Protein AF-A0A828T3B2-F1 (afdb_monomer_lite)

Secondary structure (DSSP, 8-state):
--TTTTS-PPP-----TTSSHHHHHHHSPPTTS----HHHHHHSHHHHHHHHHHHHHHHTS-----EEPTTS-EE------PPPGGGEEEEE-TT--EEEEEE--TTT-TTPPP-EEEE-GGG------S-SSSSS---HHHHTHHHHHHHHHHHHHHHHHHHTTTPPPEEEE-SS--S-HHHHHHHHHHHH-SGGGTTPPP-PPTT-EEEE-PPPHHHHHHHHHHHHHHHHHHHTT-S-GGGS---

Foldseek 3Di:
DDPPPPPDDPDPDPDPPPVPDVVCLLCDAAPVRDRFDPVLQCVDPLSVVLVVVVVVVVVPDDDDDFQADPVRDTDDDPDDQDADPVQWDWDADPVRAIKIWGFDDCVSPVPDDTDIDIDHPSNDDDDAAPDDPVTHHDDLRSVCNNLSRLLVVLVVVVCLCVQQVVFADWDKDDPDDPPDPPVVVVVCCVCRGGNVNHPPDDDDDPRIDIGGPPQPPVNVVSNVCNVVSSVVSCVSSDPPPPPDDDD

Radius of gyration: 29.13 Å; chains: 1; bounding box: 58×56×100 Å

pLDDT: mean 71.36, std 15.02, range [30.23, 91.0]

Sequence (247 aa):
MGILKGIFKSRDKPKNATSGSAYRFFIGGSSIGKNVNERSAMQMTAVYSCVRILSEAVASLPLHVYKYNSEGGKGEIIALYPLMPNRMTVDRDDKGQLYYQYNTSKDDAPTMKGSMVNLKPSDVLHIPGLGFDGLVGYSPIAMAKNAIGMAIACEEYGAKFFANGATPGGILEDPGTVKDPQRGRDSWTSAFGGSSNFNKVAVLEEGMKYTPISISPEQAQFLETRKFQINEIARSKQKSGWLHGRS

Structure (mmCIF, N/CA/C/O backbone):
data_AF-A0A828T3B2-F1
#
_entry.id   AF-A0A828T3B2-F1
#
loop_
_atom_site.group_PDB
_atom_site.id
_atom_site.type_symbol
_atom_site.label_atom_id
_atom_site.label_alt_id
_atom_site.label_comp_id
_atom_site.label_asym_id
_atom_site.label_entity_id
_atom_site.label_seq_id
_atom_site.pdbx_PDB_ins_code
_atom_site.Cartn_x
_atom_site.Cartn_y
_atom_site.Cartn_z
_atom_site.occupancy
_atom_site.B_iso_or_equiv
_atom_site.auth_seq_id
_atom_site.auth_comp_id
_atom_site.auth_asym_id
_atom_site.auth_atom_id
_atom_site.pdbx_PDB_model_num
ATOM 1 N N . MET A 1 1 ? -3.464 29.815 -56.345 1.00 41.09 1 MET A N 1
ATOM 2 C CA . MET A 1 1 ? -3.159 30.307 -54.982 1.00 41.09 1 MET A CA 1
ATOM 3 C C . MET A 1 1 ? -4.289 29.844 -54.062 1.00 41.09 1 MET A C 1
ATOM 5 O O . MET A 1 1 ? -5.396 30.344 -54.180 1.00 41.09 1 MET A O 1
ATOM 9 N N . GLY A 1 2 ? -4.078 28.751 -53.320 1.00 41.88 2 GLY A N 1
ATOM 10 C CA . GLY A 1 2 ? -5.150 27.868 -52.828 1.00 41.88 2 GLY A CA 1
ATOM 11 C C . GLY A 1 2 ? -5.830 28.288 -51.518 1.00 41.88 2 GLY A C 1
ATOM 12 O O . GLY A 1 2 ? -5.168 28.478 -50.502 1.00 41.88 2 GLY A O 1
ATOM 13 N N . ILE A 1 3 ? -7.165 28.315 -51.553 1.00 50.78 3 ILE A N 1
ATOM 14 C CA . ILE A 1 3 ? -8.116 28.654 -50.473 1.00 50.78 3 ILE A CA 1
ATOM 15 C C . ILE A 1 3 ? -8.288 27.507 -49.439 1.00 50.78 3 ILE A C 1
ATOM 17 O O . ILE A 1 3 ? -8.975 27.651 -48.435 1.00 50.78 3 ILE A O 1
ATOM 21 N N . LEU A 1 4 ? -7.601 26.371 -49.611 1.00 48.69 4 LEU A N 1
ATOM 22 C CA . LEU A 1 4 ? -7.780 25.161 -48.786 1.00 48.69 4 LEU A CA 1
ATOM 23 C C . LEU A 1 4 ? -6.736 24.963 -47.664 1.00 48.69 4 LEU A C 1
ATOM 25 O O . LEU A 1 4 ? -6.767 23.950 -46.970 1.00 48.69 4 LEU A O 1
ATOM 29 N N . LYS A 1 5 ? -5.826 25.919 -47.423 1.00 46.59 5 LYS A N 1
ATOM 30 C CA . LYS A 1 5 ? -4.790 25.793 -46.369 1.00 46.59 5 LYS A CA 1
ATOM 31 C C . LYS A 1 5 ? -5.299 25.978 -44.925 1.00 46.59 5 LYS A C 1
ATOM 33 O O . LYS A 1 5 ? -4.534 25.744 -43.996 1.00 46.59 5 LYS A O 1
ATOM 38 N N . GLY A 1 6 ? -6.559 26.375 -44.720 1.00 44.47 6 GLY A N 1
ATOM 39 C CA . GLY A 1 6 ? -7.129 26.640 -43.387 1.00 44.47 6 GLY A CA 1
ATOM 40 C C . GLY A 1 6 ? -7.759 25.435 -42.673 1.00 44.47 6 GLY A C 1
ATOM 41 O O . GLY A 1 6 ? -7.947 25.491 -41.462 1.00 44.47 6 GLY A O 1
ATOM 42 N N . ILE A 1 7 ? -8.070 24.349 -43.392 1.00 50.03 7 ILE A N 1
ATOM 43 C CA . ILE A 1 7 ? -8.789 23.182 -42.836 1.00 50.03 7 ILE A CA 1
ATOM 44 C C . ILE A 1 7 ? -7.829 22.117 -42.275 1.00 50.03 7 ILE A C 1
ATOM 46 O O . ILE A 1 7 ? -8.212 21.307 -41.437 1.00 50.03 7 ILE A O 1
ATOM 50 N N . PHE A 1 8 ? -6.547 22.170 -42.644 1.00 48.97 8 PHE A N 1
ATOM 51 C CA . PHE A 1 8 ? -5.512 21.277 -42.124 1.00 48.97 8 PHE A CA 1
ATOM 52 C C . PHE A 1 8 ? -4.463 22.066 -41.340 1.00 48.97 8 PHE A C 1
ATOM 54 O O . PHE A 1 8 ? -3.310 22.194 -41.748 1.00 48.97 8 PHE A O 1
ATOM 61 N N . LYS A 1 9 ? -4.854 22.589 -40.174 1.00 48.56 9 LYS A N 1
ATOM 62 C CA . LYS A 1 9 ? -3.866 22.868 -39.130 1.00 48.56 9 LYS A CA 1
ATOM 63 C C . LYS A 1 9 ? -3.359 21.512 -38.646 1.00 48.56 9 LYS A C 1
ATOM 65 O O . LYS A 1 9 ? -4.144 20.712 -38.138 1.00 48.56 9 LYS A O 1
ATOM 70 N N . SER A 1 10 ? -2.062 21.244 -38.813 1.00 46.72 10 SER A N 1
ATOM 71 C CA . SER A 1 10 ? -1.405 20.169 -38.068 1.00 46.72 10 SER A CA 1
ATOM 72 C C . SER A 1 10 ? -1.792 20.360 -36.608 1.00 46.72 10 SER A C 1
ATOM 74 O O . SER A 1 10 ? -1.545 21.434 -36.058 1.00 46.72 10 SER A O 1
ATOM 76 N N . ARG A 1 11 ? -2.452 19.360 -36.009 1.00 43.09 11 ARG A N 1
ATOM 77 C CA . ARG A 1 11 ? -2.671 19.327 -34.560 1.00 43.09 11 ARG A CA 1
ATOM 78 C C . ARG A 1 11 ? -1.333 19.673 -33.916 1.00 43.09 11 ARG A C 1
ATOM 80 O O . ARG A 1 11 ? -0.316 19.089 -34.304 1.00 43.09 11 ARG A O 1
ATOM 87 N N . ASP A 1 12 ? -1.336 20.657 -33.019 1.00 48.09 12 ASP A N 1
ATOM 88 C CA . ASP A 1 12 ? -0.162 20.980 -32.215 1.00 48.09 12 ASP A CA 1
ATOM 89 C C . ASP A 1 12 ? 0.441 19.668 -31.710 1.00 48.09 12 ASP A C 1
ATOM 91 O O . ASP A 1 12 ? -0.299 18.774 -31.276 1.00 48.09 12 ASP A O 1
ATOM 95 N N . LYS A 1 13 ? 1.772 19.532 -31.827 1.00 38.81 13 LYS A N 1
ATOM 96 C CA . LYS A 1 13 ? 2.503 18.389 -31.261 1.00 38.81 13 LYS A CA 1
ATOM 97 C C . LYS A 1 13 ? 1.948 18.167 -29.855 1.00 38.81 13 LYS A C 1
ATOM 99 O O . LYS A 1 13 ? 1.819 19.171 -29.149 1.00 38.81 13 LYS A O 1
ATOM 104 N N . PRO A 1 14 ? 1.576 16.933 -29.464 1.00 39.75 14 PRO A N 1
ATOM 105 C CA . PRO A 1 14 ? 0.996 16.695 -28.152 1.00 39.75 14 PRO A CA 1
ATOM 106 C C . PRO A 1 14 ? 1.946 17.289 -27.117 1.00 39.75 14 PRO A C 1
ATOM 108 O O . PRO A 1 14 ? 3.049 16.793 -26.903 1.00 39.75 14 PRO A O 1
ATOM 111 N N . LYS A 1 15 ? 1.554 18.429 -26.545 1.00 39.25 15 LYS A N 1
ATOM 112 C CA . LYS A 1 15 ? 2.247 18.979 -25.395 1.00 39.25 15 LYS A CA 1
ATOM 113 C C . LYS A 1 15 ? 1.895 18.016 -24.279 1.00 39.25 15 LYS A C 1
ATOM 115 O O . LYS A 1 15 ? 0.710 17.829 -24.006 1.00 39.25 15 LYS A O 1
ATOM 120 N N . ASN A 1 16 ? 2.905 17.389 -23.684 1.00 42.66 16 ASN A N 1
ATOM 121 C CA . ASN A 1 16 ? 2.758 16.600 -22.469 1.00 42.66 16 ASN A CA 1
ATOM 122 C C . ASN A 1 16 ? 2.257 17.529 -21.355 1.00 42.66 16 ASN A C 1
ATOM 124 O O . ASN A 1 16 ? 3.022 18.051 -20.546 1.00 42.66 16 ASN A O 1
ATOM 128 N N . ALA A 1 17 ? 0.948 17.772 -21.328 1.00 40.69 17 ALA A N 1
ATOM 129 C CA . ALA A 1 17 ? 0.246 18.466 -20.262 1.00 40.69 17 ALA A CA 1
ATOM 130 C C . ALA A 1 17 ? 0.084 17.516 -19.064 1.00 40.69 17 ALA A C 1
ATOM 132 O O . ALA A 1 17 ? -1.010 17.269 -18.572 1.00 40.69 17 ALA A O 1
ATOM 133 N N . THR A 1 18 ? 1.200 16.950 -18.617 1.00 44.94 18 THR A N 1
ATOM 134 C CA . THR A 1 18 ? 1.327 16.132 -17.407 1.00 44.94 18 THR A CA 1
ATOM 135 C C . THR A 1 18 ? 2.631 16.424 -16.667 1.00 44.94 18 THR A C 1
ATOM 137 O O . THR A 1 18 ? 2.942 15.735 -15.700 1.00 44.94 18 THR A O 1
ATOM 140 N N . SER A 1 19 ? 3.346 17.500 -17.018 1.00 37.19 19 SER A N 1
ATOM 141 C CA . SER A 1 19 ? 4.362 18.069 -16.129 1.00 37.19 19 SER A CA 1
ATOM 142 C C . SER A 1 19 ? 3.661 18.686 -14.909 1.00 37.19 19 SER A C 1
ATOM 144 O O . SER A 1 19 ? 3.108 19.782 -14.960 1.00 37.19 19 SER A O 1
ATOM 146 N N . GLY A 1 20 ? 3.567 17.906 -13.829 1.00 41.22 20 GLY A N 1
ATOM 147 C CA . GLY A 1 20 ? 3.191 18.367 -12.487 1.00 41.22 20 GLY A CA 1
ATOM 148 C C . GLY A 1 20 ? 1.796 17.989 -11.966 1.00 41.22 20 GLY A C 1
ATOM 149 O O . GLY A 1 20 ? 1.629 17.880 -10.752 1.00 41.22 20 GLY A O 1
ATOM 150 N N . SER A 1 21 ? 0.792 17.743 -12.819 1.00 41.69 21 SER A N 1
ATOM 151 C CA . SER A 1 21 ? -0.590 17.500 -12.341 1.00 41.69 21 SER A CA 1
ATOM 152 C C . SER A 1 21 ? -0.874 16.030 -11.991 1.00 41.69 21 SER A C 1
ATOM 154 O O . SER A 1 21 ? -1.442 15.735 -10.938 1.00 41.69 21 SER A O 1
ATOM 156 N N . ALA A 1 22 ? -0.406 15.085 -12.816 1.00 42.75 22 ALA A N 1
ATOM 157 C CA . ALA A 1 22 ? -0.664 13.657 -12.609 1.00 42.75 22 ALA A CA 1
ATOM 158 C C . ALA A 1 22 ? 0.031 13.122 -11.342 1.00 42.75 22 ALA A C 1
ATOM 160 O O . ALA A 1 22 ? -0.596 12.448 -10.529 1.00 42.75 22 ALA A O 1
ATOM 161 N N . TYR A 1 23 ? 1.287 13.509 -11.095 1.00 43.06 23 TYR A N 1
ATOM 162 C CA . TYR A 1 23 ? 2.021 13.089 -9.895 1.00 43.06 23 TYR A CA 1
ATOM 163 C C . TYR A 1 23 ? 1.436 13.646 -8.593 1.00 43.06 23 TY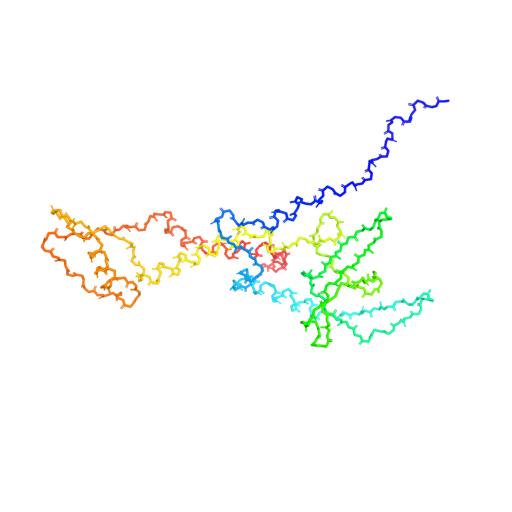R A C 1
ATOM 165 O O . TYR A 1 23 ? 1.485 12.967 -7.570 1.00 43.06 23 TYR A O 1
ATOM 173 N N . ARG A 1 24 ? 0.799 14.826 -8.611 1.00 38.34 24 ARG A N 1
ATOM 174 C CA . ARG A 1 24 ? 0.145 15.369 -7.411 1.00 38.34 24 ARG A CA 1
ATOM 175 C C . ARG A 1 24 ? -1.133 14.605 -7.045 1.00 38.34 24 ARG A C 1
ATOM 177 O O . ARG A 1 24 ? -1.440 14.476 -5.863 1.00 38.34 24 ARG A O 1
ATOM 184 N N . PHE A 1 25 ? -1.828 14.021 -8.027 1.00 46.38 25 PHE A N 1
ATOM 185 C CA . PHE A 1 25 ? -2.923 13.076 -7.774 1.00 46.38 25 PHE A CA 1
ATOM 186 C C . PHE A 1 25 ? -2.413 11.770 -7.138 1.00 46.38 25 PHE A C 1
ATOM 188 O O . PHE A 1 25 ? -3.051 11.250 -6.217 1.00 46.38 25 PHE A O 1
ATOM 195 N N . PHE A 1 26 ? -1.241 11.284 -7.562 1.00 50.38 26 PHE A N 1
ATOM 196 C CA . PHE A 1 26 ? -0.626 10.059 -7.036 1.00 50.38 26 PHE A CA 1
ATOM 197 C C . PHE A 1 26 ? 0.033 10.217 -5.656 1.00 50.38 26 PHE A C 1
ATOM 199 O O . PHE A 1 26 ? 0.078 9.244 -4.913 1.00 50.38 26 PHE A O 1
ATOM 206 N N . ILE A 1 27 ? 0.474 11.425 -5.287 1.00 47.47 27 ILE A N 1
ATOM 207 C CA . ILE A 1 27 ? 1.187 11.718 -4.023 1.00 47.47 27 ILE A CA 1
ATOM 208 C C . ILE A 1 27 ? 0.264 12.352 -2.949 1.00 47.47 27 ILE A C 1
ATOM 210 O O . ILE A 1 27 ? 0.679 12.621 -1.826 1.00 47.47 27 ILE A O 1
ATOM 214 N N . GLY A 1 28 ? -1.019 12.585 -3.247 1.00 54.16 28 GLY A N 1
ATOM 215 C CA . GLY A 1 28 ? -1.982 13.104 -2.264 1.00 54.16 28 GLY A CA 1
ATOM 216 C C . GLY A 1 28 ? -2.538 12.025 -1.324 1.00 54.16 28 GLY A C 1
ATOM 217 O O . GLY A 1 28 ? -2.806 10.908 -1.772 1.00 54.16 28 GLY A O 1
ATOM 218 N N . GLY A 1 29 ? -2.802 12.380 -0.059 1.00 62.19 29 GLY A N 1
ATOM 219 C CA . GLY A 1 29 ? -3.445 11.501 0.928 1.00 62.19 29 GLY A CA 1
ATOM 220 C C . GLY A 1 29 ? -4.800 10.941 0.470 1.00 62.19 29 GLY A C 1
ATOM 221 O O . GLY A 1 29 ? -5.424 11.451 -0.467 1.00 62.19 29 GLY A O 1
ATOM 222 N N . SER A 1 30 ? -5.252 9.856 1.105 1.00 74.88 30 SER A N 1
ATOM 223 C CA . SER A 1 30 ? -6.602 9.334 0.859 1.00 74.88 30 SER A CA 1
ATOM 224 C C . SER A 1 30 ? -7.662 10.306 1.393 1.00 74.88 30 SER A C 1
ATOM 226 O O . SER A 1 30 ? -7.413 11.053 2.339 1.00 74.88 30 SER A O 1
ATOM 228 N N . SER A 1 31 ? -8.859 10.279 0.804 1.00 72.06 31 SER A N 1
ATOM 229 C CA . SER A 1 31 ? -10.005 11.113 1.224 1.00 72.06 31 SER A CA 1
ATOM 230 C C . SER A 1 31 ? -10.387 10.956 2.702 1.00 72.06 31 SER A C 1
ATOM 232 O O . SER A 1 31 ? -10.943 11.877 3.287 1.00 72.06 31 SER A O 1
ATOM 234 N N . ILE A 1 32 ? -10.034 9.826 3.322 1.00 72.94 32 ILE A N 1
ATOM 235 C CA . ILE A 1 32 ? -10.289 9.535 4.738 1.00 72.94 32 ILE A CA 1
ATOM 236 C C . ILE A 1 32 ? -9.148 9.993 5.672 1.00 72.94 32 ILE A C 1
ATOM 238 O O . ILE A 1 32 ? -9.118 9.650 6.850 1.00 72.94 32 ILE A O 1
ATOM 242 N N . GLY A 1 33 ? -8.169 10.742 5.150 1.00 77.12 33 GLY A N 1
ATOM 243 C CA . GLY A 1 33 ? -7.044 11.280 5.923 1.00 77.12 33 GLY A CA 1
ATOM 244 C C . GLY A 1 33 ? -5.952 10.259 6.256 1.00 77.12 33 GLY A C 1
ATOM 245 O O . GLY A 1 33 ? -4.983 10.595 6.935 1.00 77.12 33 GLY A O 1
ATOM 246 N N . LYS A 1 34 ? -6.061 9.014 5.770 1.00 80.56 34 LYS A N 1
ATOM 247 C CA . LYS A 1 34 ? -5.010 7.998 5.913 1.00 80.56 34 LYS A CA 1
ATOM 248 C C . LYS A 1 34 ? -3.909 8.204 4.878 1.00 80.56 34 LYS A C 1
ATOM 250 O O . LYS A 1 34 ? -4.193 8.395 3.690 1.00 80.56 34 LYS A O 1
ATOM 255 N N . ASN A 1 35 ? -2.656 8.138 5.328 1.00 79.81 35 ASN A N 1
ATOM 256 C CA . ASN A 1 35 ? -1.498 8.183 4.445 1.00 79.81 35 ASN A CA 1
ATOM 257 C C . ASN A 1 35 ? -1.272 6.799 3.817 1.00 79.81 35 ASN A C 1
ATOM 259 O O . ASN A 1 35 ? -0.958 5.831 4.513 1.00 79.81 35 ASN A O 1
ATOM 263 N N . VAL A 1 36 ? -1.459 6.705 2.502 1.00 80.75 36 VAL A N 1
ATOM 264 C CA . VAL A 1 36 ? -1.327 5.455 1.749 1.00 80.75 36 VAL A CA 1
ATOM 265 C C . VAL A 1 36 ? -0.081 5.542 0.883 1.00 80.75 36 VAL A C 1
ATOM 267 O O . VAL A 1 36 ? -0.017 6.358 -0.031 1.00 80.75 36 VAL A O 1
ATOM 270 N N . ASN A 1 37 ? 0.895 4.690 1.178 1.00 82.06 37 ASN A N 1
ATOM 271 C CA . ASN A 1 37 ? 2.118 4.514 0.403 1.00 82.06 37 ASN A CA 1
ATOM 272 C C . ASN A 1 37 ? 2.335 3.021 0.129 1.00 82.06 37 ASN A C 1
ATOM 274 O O . ASN A 1 37 ? 1.584 2.173 0.611 1.00 82.06 37 ASN A O 1
ATOM 278 N N . GLU A 1 38 ? 3.358 2.679 -0.648 1.00 80.50 38 GLU A N 1
ATOM 279 C CA . GLU A 1 38 ? 3.661 1.294 -1.012 1.00 80.50 38 GLU A CA 1
ATOM 280 C C . GLU A 1 38 ? 3.874 0.421 0.227 1.00 80.50 38 GLU A C 1
ATOM 282 O O . GLU A 1 38 ? 3.430 -0.722 0.262 1.00 80.50 38 GLU A O 1
ATOM 287 N N . ARG A 1 39 ? 4.493 0.967 1.279 1.00 80.69 39 ARG A N 1
ATOM 288 C CA . ARG A 1 39 ? 4.761 0.234 2.519 1.00 80.69 39 ARG A CA 1
ATOM 289 C C . ARG A 1 39 ? 3.480 -0.057 3.300 1.00 80.69 39 ARG A C 1
ATOM 291 O O . ARG A 1 39 ? 3.293 -1.198 3.708 1.00 80.69 39 ARG A O 1
ATOM 298 N N . SER A 1 40 ? 2.605 0.931 3.496 1.00 83.19 40 SER A N 1
ATOM 299 C CA . SER A 1 40 ? 1.338 0.732 4.212 1.00 83.19 40 SER A CA 1
ATOM 300 C C . SER A 1 40 ? 0.358 -0.121 3.410 1.00 83.19 40 SER A C 1
ATOM 302 O O . SER A 1 40 ? -0.323 -0.969 3.976 1.00 83.19 40 SER A O 1
ATOM 304 N N . ALA A 1 41 ? 0.347 0.011 2.082 1.00 84.19 41 ALA A N 1
ATOM 305 C CA . ALA A 1 41 ? -0.441 -0.855 1.216 1.00 84.19 41 ALA A CA 1
ATOM 306 C C . ALA A 1 41 ? 0.039 -2.316 1.270 1.00 84.19 41 ALA A C 1
ATOM 308 O O . ALA A 1 41 ? -0.784 -3.216 1.378 1.00 84.19 41 ALA A O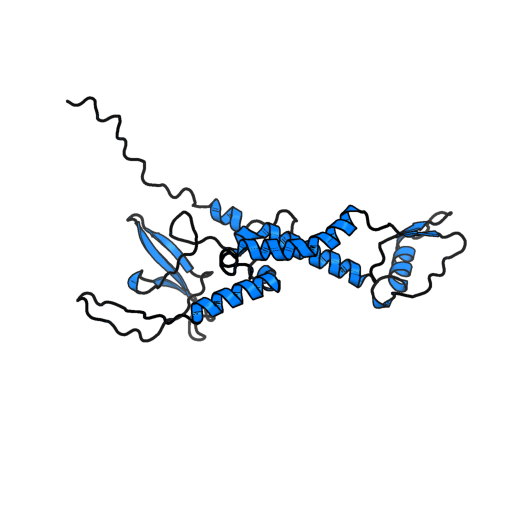 1
ATOM 309 N N . MET A 1 42 ? 1.353 -2.569 1.243 1.00 84.44 42 MET A N 1
ATOM 310 C CA . MET A 1 42 ? 1.911 -3.930 1.295 1.00 84.44 42 MET A CA 1
ATOM 311 C C . MET A 1 42 ? 1.750 -4.619 2.658 1.00 84.44 42 MET A C 1
ATOM 313 O O . MET A 1 42 ? 1.857 -5.840 2.726 1.00 84.44 42 MET A O 1
ATOM 317 N N . GLN A 1 43 ? 1.470 -3.872 3.731 1.00 85.50 43 GLN A N 1
ATOM 318 C CA . GLN A 1 43 ? 1.099 -4.451 5.028 1.00 85.50 43 GLN A CA 1
ATOM 319 C C . GLN A 1 43 ? -0.293 -5.096 5.004 1.00 85.50 43 GLN A C 1
ATOM 321 O O . GLN A 1 43 ? -0.570 -5.980 5.813 1.00 85.50 43 GLN A O 1
ATOM 326 N N . MET A 1 44 ? -1.159 -4.707 4.063 1.00 83.88 44 MET A N 1
ATOM 327 C CA . MET A 1 44 ? -2.445 -5.367 3.876 1.00 83.88 44 MET A CA 1
ATOM 328 C C . MET A 1 44 ? -2.262 -6.721 3.190 1.00 83.88 44 MET A C 1
ATOM 330 O O . MET A 1 44 ? -1.779 -6.810 2.057 1.00 83.88 44 MET A O 1
ATOM 334 N N . THR A 1 45 ? -2.744 -7.785 3.829 1.00 84.38 45 THR A N 1
ATOM 335 C CA . THR A 1 45 ? -2.627 -9.165 3.328 1.00 84.38 45 THR A CA 1
ATOM 336 C C . THR A 1 45 ? -3.266 -9.355 1.952 1.00 84.38 45 THR A C 1
ATOM 338 O O . THR A 1 45 ? -2.720 -10.075 1.114 1.00 84.38 45 THR A O 1
ATOM 341 N N . ALA A 1 46 ? -4.384 -8.674 1.680 1.00 82.50 46 ALA A N 1
ATOM 342 C CA . ALA A 1 46 ? -5.058 -8.706 0.383 1.00 82.50 46 ALA A CA 1
ATOM 343 C C . ALA A 1 46 ? -4.184 -8.121 -0.741 1.00 82.50 46 ALA A C 1
ATOM 345 O O . ALA A 1 46 ? -4.061 -8.724 -1.809 1.00 82.50 46 ALA A O 1
ATOM 346 N N . VAL A 1 47 ? -3.533 -6.977 -0.493 1.00 84.44 47 VAL A N 1
ATOM 347 C CA . VAL A 1 47 ? -2.641 -6.323 -1.465 1.00 84.44 47 VAL A CA 1
ATOM 348 C C . VAL A 1 47 ? -1.392 -7.172 -1.685 1.00 84.44 47 VAL A C 1
ATOM 350 O O . VAL A 1 47 ? -1.054 -7.461 -2.833 1.00 84.44 47 VAL A O 1
ATOM 353 N N . TYR A 1 48 ? -0.760 -7.632 -0.601 1.00 86.06 48 TYR A N 1
ATOM 354 C CA . TYR A 1 48 ? 0.404 -8.516 -0.660 1.00 86.06 48 TYR A CA 1
ATOM 355 C C . TYR A 1 48 ? 0.117 -9.782 -1.475 1.00 86.06 48 TYR A C 1
ATOM 357 O O . TYR A 1 48 ? 0.874 -10.123 -2.383 1.00 86.06 48 TYR A O 1
ATOM 365 N N . SER A 1 49 ? -1.014 -10.442 -1.212 1.00 86.44 49 SER A N 1
ATOM 366 C CA . SER A 1 49 ? -1.405 -11.669 -1.914 1.00 86.44 49 SER A CA 1
ATOM 367 C C . SER A 1 49 ? -1.600 -11.439 -3.411 1.00 86.44 49 SER A C 1
ATOM 369 O O . SER A 1 49 ? -1.119 -12.234 -4.214 1.00 86.44 49 SER A O 1
ATOM 371 N N . CYS A 1 50 ? -2.242 -10.334 -3.805 1.00 83.31 50 CYS A N 1
ATOM 372 C CA . CYS A 1 50 ? -2.419 -9.994 -5.218 1.00 83.31 50 CYS A CA 1
ATOM 373 C C . CYS A 1 50 ? -1.077 -9.744 -5.920 1.00 83.31 50 CYS A C 1
ATOM 375 O O . CYS A 1 50 ? -0.847 -10.269 -7.008 1.00 83.31 50 CYS A O 1
ATOM 377 N N . VAL A 1 51 ? -0.186 -8.959 -5.302 1.00 86.50 51 VAL A N 1
ATOM 378 C CA . VAL A 1 51 ? 1.142 -8.665 -5.865 1.00 86.50 51 VAL A CA 1
ATOM 379 C C . VAL A 1 51 ? 1.959 -9.948 -5.995 1.00 86.50 51 VAL A C 1
ATOM 381 O O . VAL A 1 51 ? 2.565 -10.170 -7.042 1.00 86.50 51 VAL A O 1
ATOM 384 N N . ARG A 1 52 ? 1.916 -10.821 -4.984 1.00 89.19 52 ARG A N 1
ATOM 385 C CA . ARG A 1 52 ? 2.609 -12.111 -4.986 1.00 89.19 52 ARG A CA 1
ATOM 386 C C . ARG A 1 52 ? 2.126 -13.009 -6.123 1.00 89.19 52 ARG A C 1
ATOM 388 O O . ARG A 1 52 ? 2.952 -13.451 -6.908 1.00 89.19 52 ARG A O 1
ATOM 395 N N . ILE A 1 53 ? 0.813 -13.209 -6.262 1.00 88.75 53 ILE A N 1
ATOM 396 C CA . ILE A 1 53 ? 0.235 -14.063 -7.317 1.00 88.75 53 ILE A CA 1
ATOM 397 C C . ILE A 1 53 ? 0.623 -13.559 -8.712 1.00 88.75 53 ILE A C 1
ATOM 399 O O . ILE A 1 53 ? 1.033 -14.347 -9.559 1.00 88.75 53 ILE A O 1
ATOM 403 N N . LEU A 1 54 ? 0.524 -12.248 -8.960 1.00 86.69 54 LEU A N 1
ATOM 404 C CA . LEU A 1 54 ? 0.904 -11.675 -10.255 1.00 86.69 54 LEU A CA 1
ATOM 405 C C . LEU A 1 54 ? 2.408 -11.813 -10.520 1.00 86.69 54 LEU A C 1
ATOM 407 O O . LEU A 1 54 ? 2.805 -12.145 -11.633 1.00 86.69 54 LEU A O 1
ATOM 411 N N . SER A 1 55 ? 3.237 -11.587 -9.501 1.00 87.62 55 SER A N 1
ATOM 412 C CA . SER A 1 55 ? 4.695 -11.693 -9.621 1.00 87.62 55 SER A CA 1
ATOM 413 C C . SER A 1 55 ? 5.137 -13.133 -9.873 1.00 87.62 55 SER A C 1
ATOM 415 O O . SER A 1 55 ? 5.954 -13.367 -10.756 1.00 87.62 55 SER A O 1
ATOM 417 N N . GLU A 1 56 ? 4.567 -14.099 -9.149 1.00 88.75 56 GLU A N 1
ATOM 418 C CA . GLU A 1 56 ? 4.827 -15.530 -9.339 1.00 88.75 56 GLU A CA 1
ATOM 419 C C . GLU A 1 56 ? 4.396 -15.992 -10.733 1.00 88.75 56 GLU A C 1
ATOM 421 O O . GLU A 1 56 ? 5.154 -16.681 -11.414 1.00 88.75 56 GLU A O 1
ATOM 426 N N . ALA A 1 57 ? 3.218 -15.559 -11.197 1.00 90.06 57 ALA A N 1
ATOM 427 C CA . ALA A 1 57 ? 2.742 -15.885 -12.535 1.00 90.06 57 ALA A CA 1
ATOM 428 C C . ALA A 1 57 ? 3.699 -15.361 -13.616 1.00 90.06 57 ALA A C 1
ATOM 430 O O . ALA A 1 57 ? 4.089 -16.119 -14.500 1.00 90.06 57 ALA A O 1
ATOM 431 N N . VAL A 1 58 ? 4.133 -14.099 -13.524 1.00 87.00 58 VAL A N 1
ATOM 432 C CA . VAL A 1 58 ? 5.083 -13.513 -14.486 1.00 87.00 58 VAL A CA 1
ATOM 433 C C . VAL A 1 58 ? 6.451 -14.193 -14.411 1.00 87.00 58 VAL A C 1
ATOM 435 O O . VAL A 1 58 ? 7.040 -14.472 -15.450 1.00 87.00 58 VAL A O 1
ATOM 438 N N . ALA A 1 59 ? 6.941 -14.503 -13.209 1.00 86.81 59 ALA A N 1
ATOM 439 C CA . ALA A 1 59 ? 8.229 -15.168 -13.016 1.00 86.81 59 ALA A CA 1
ATOM 440 C C . ALA A 1 59 ? 8.245 -16.619 -13.526 1.00 86.81 59 ALA A C 1
ATOM 442 O O . ALA A 1 59 ? 9.300 -17.120 -13.901 1.00 86.81 59 ALA A O 1
ATOM 443 N N . SER A 1 60 ? 7.089 -17.290 -13.553 1.00 91.00 60 SER A N 1
ATOM 444 C CA . SER A 1 60 ? 6.969 -18.661 -14.065 1.00 91.00 60 SER A CA 1
ATOM 445 C C . SER A 1 60 ? 7.019 -18.765 -15.595 1.00 91.00 60 SER A C 1
ATOM 447 O O . SER A 1 60 ? 7.191 -19.862 -16.128 1.00 91.00 60 SER A O 1
ATOM 449 N N . LEU A 1 61 ? 6.865 -17.648 -16.314 1.00 87.88 61 LEU A N 1
ATOM 450 C CA . LEU A 1 61 ? 6.872 -17.644 -17.775 1.00 87.88 61 LEU A CA 1
ATOM 451 C C . LEU A 1 61 ? 8.308 -17.771 -18.313 1.00 87.88 61 LEU A C 1
ATOM 453 O O . LEU A 1 61 ? 9.190 -17.028 -17.876 1.00 87.88 61 LEU A O 1
ATOM 457 N N . PRO A 1 62 ? 8.563 -18.650 -19.302 1.00 85.25 62 PRO A N 1
ATOM 458 C CA . PRO A 1 62 ? 9.869 -18.728 -19.944 1.00 85.25 62 PRO A CA 1
ATOM 459 C C . PRO A 1 62 ? 10.147 -17.429 -20.710 1.00 85.25 62 PRO A C 1
ATOM 461 O O . PRO A 1 62 ? 9.458 -17.101 -21.678 1.00 85.25 62 PRO A O 1
ATOM 464 N N . LEU A 1 63 ? 11.164 -16.681 -20.277 1.00 79.44 63 LEU A N 1
ATOM 465 C CA . LEU A 1 63 ? 11.565 -15.427 -20.908 1.00 79.44 63 LEU A CA 1
ATOM 466 C C . LEU A 1 63 ? 12.822 -15.635 -21.758 1.00 79.44 63 LEU A C 1
ATOM 468 O O . LEU A 1 63 ? 13.930 -15.768 -21.241 1.00 79.44 63 LEU A O 1
ATOM 472 N N . HIS A 1 64 ? 12.654 -15.613 -23.077 1.00 78.88 64 HIS A N 1
ATOM 473 C CA . HIS A 1 64 ? 13.769 -15.606 -24.021 1.00 78.88 64 HIS A CA 1
ATOM 474 C C . HIS A 1 64 ? 14.145 -14.158 -24.355 1.00 78.88 64 HIS A C 1
ATOM 476 O O . HIS A 1 64 ? 13.450 -13.494 -25.125 1.00 78.88 64 HIS A O 1
ATOM 482 N N . VAL A 1 65 ? 15.231 -13.653 -23.765 1.00 76.69 65 VAL A N 1
ATOM 483 C CA . VAL A 1 65 ? 15.731 -12.294 -24.025 1.00 76.69 65 VAL A CA 1
ATOM 484 C C . VAL A 1 65 ? 16.865 -12.358 -25.045 1.00 76.69 65 VAL A C 1
ATOM 486 O O . VAL A 1 65 ? 17.808 -13.128 -24.884 1.00 76.69 65 VAL A O 1
ATOM 489 N N . TYR A 1 66 ? 16.783 -11.535 -26.089 1.00 75.44 66 TYR A N 1
ATOM 490 C CA . TYR A 1 66 ? 17.813 -11.419 -27.120 1.00 75.44 66 TYR A CA 1
ATOM 491 C C . TYR A 1 66 ? 18.299 -9.976 -27.201 1.00 75.44 66 TYR A C 1
ATOM 493 O O . TYR A 1 66 ? 17.490 -9.050 -27.268 1.00 75.44 66 TYR A O 1
ATOM 501 N N . LYS A 1 67 ? 19.619 -9.786 -27.240 1.00 76.31 67 LYS A N 1
ATOM 502 C CA . LYS A 1 67 ? 20.237 -8.520 -27.640 1.00 76.31 67 LYS A CA 1
ATOM 503 C C . LYS A 1 67 ? 20.698 -8.675 -29.083 1.00 76.31 67 LYS A C 1
ATOM 505 O O . LYS A 1 67 ? 21.335 -9.670 -29.406 1.00 76.31 67 LYS A O 1
ATOM 510 N N . TYR A 1 68 ? 20.372 -7.727 -29.952 1.00 70.31 68 TYR A N 1
ATOM 511 C CA . TYR A 1 68 ? 20.885 -7.718 -31.322 1.00 70.31 68 TYR A CA 1
ATOM 512 C C . TYR A 1 68 ? 22.039 -6.729 -31.426 1.00 70.31 68 TYR A C 1
ATOM 514 O O . TYR A 1 68 ? 21.947 -5.605 -30.927 1.00 70.31 68 TYR A O 1
ATOM 522 N N . ASN A 1 69 ? 23.123 -7.152 -32.069 1.00 74.69 69 ASN A N 1
ATOM 523 C CA . ASN A 1 69 ? 24.226 -6.261 -32.414 1.00 74.69 69 ASN A CA 1
ATOM 524 C C . ASN A 1 69 ? 23.854 -5.419 -33.648 1.00 74.69 69 ASN A C 1
ATOM 526 O O . ASN A 1 69 ? 22.907 -5.739 -34.367 1.00 74.69 69 ASN A O 1
ATOM 530 N N . SER A 1 70 ? 24.627 -4.367 -33.932 1.00 69.94 70 SER A N 1
ATOM 531 C CA . SER A 1 70 ? 24.428 -3.480 -35.096 1.00 69.94 70 SER A CA 1
ATOM 532 C C . SER A 1 70 ? 24.457 -4.201 -36.451 1.00 69.94 70 SER A C 1
ATOM 534 O O . SER A 1 70 ? 23.951 -3.672 -37.433 1.00 69.94 70 SER A O 1
ATOM 536 N N . GLU A 1 71 ? 25.012 -5.411 -36.495 1.00 70.69 71 GLU A N 1
ATOM 537 C CA . GLU A 1 71 ? 25.129 -6.264 -37.685 1.00 70.69 71 GLU A CA 1
ATOM 538 C C . GLU A 1 71 ? 24.045 -7.361 -37.754 1.00 70.69 71 GLU A C 1
ATOM 540 O O . GLU A 1 71 ? 24.091 -8.233 -38.615 1.00 70.69 71 GLU A O 1
ATOM 545 N N . GLY A 1 72 ? 23.065 -7.360 -36.840 1.00 65.56 72 GLY A N 1
ATOM 546 C CA . GLY A 1 72 ? 21.961 -8.334 -36.823 1.00 65.56 72 GLY A CA 1
ATOM 547 C C . GLY A 1 72 ? 22.292 -9.693 -36.189 1.00 65.56 72 GLY A C 1
ATOM 548 O O . GLY A 1 72 ? 21.416 -10.551 -36.087 1.00 65.56 72 GLY A O 1
ATOM 549 N N . GLY A 1 73 ? 23.524 -9.893 -35.710 1.00 69.31 73 GLY A N 1
ATOM 550 C CA . GLY A 1 73 ? 23.908 -11.066 -34.919 1.00 69.31 73 GLY A CA 1
ATOM 551 C C . GLY A 1 73 ? 23.273 -11.078 -33.520 1.00 69.31 73 GLY A C 1
ATOM 552 O O . GLY A 1 73 ? 23.041 -10.021 -32.925 1.00 69.31 73 GLY A O 1
ATOM 553 N N . LYS A 1 74 ? 23.012 -12.279 -32.980 1.00 68.81 74 LYS A N 1
ATOM 554 C CA . LYS A 1 74 ? 22.564 -12.468 -31.589 1.00 68.81 74 LYS A CA 1
ATOM 555 C C . LYS A 1 74 ? 23.732 -12.173 -30.641 1.00 68.81 74 LYS A C 1
ATOM 557 O O . LYS A 1 74 ? 24.713 -12.907 -30.634 1.00 68.81 74 LYS A O 1
ATOM 562 N N . GLY A 1 75 ? 23.628 -11.103 -29.863 1.00 68.88 75 GLY A N 1
ATOM 563 C CA . GLY A 1 75 ? 24.515 -10.805 -28.744 1.00 68.88 75 GLY A CA 1
ATOM 564 C C . GLY A 1 75 ? 24.151 -11.637 -27.513 1.00 68.88 75 GLY A C 1
ATOM 565 O O . GLY A 1 75 ? 22.977 -11.925 -27.267 1.00 68.88 75 GLY A O 1
ATOM 566 N N . GLU A 1 76 ? 25.162 -12.023 -26.740 1.00 71.38 76 GLU A N 1
ATOM 567 C CA . GLU A 1 76 ? 24.996 -12.790 -25.505 1.00 71.38 76 GLU A CA 1
ATOM 568 C C . GLU A 1 76 ? 24.638 -11.863 -24.332 1.00 71.38 76 GLU A C 1
ATOM 570 O O . GLU A 1 76 ? 25.255 -10.813 -24.133 1.00 71.38 76 GLU A O 1
ATOM 575 N N . ILE A 1 77 ? 23.614 -12.235 -23.560 1.00 76.25 77 ILE A N 1
ATOM 576 C CA . ILE A 1 77 ? 23.208 -11.517 -22.347 1.00 76.25 77 ILE A CA 1
ATOM 577 C C . ILE A 1 77 ? 23.802 -12.254 -21.153 1.00 76.25 77 ILE A C 1
ATOM 579 O O . ILE A 1 77 ? 23.394 -13.370 -20.851 1.00 76.25 77 ILE A O 1
ATOM 583 N N . ILE A 1 78 ? 24.748 -11.610 -20.471 1.00 79.94 78 ILE A N 1
ATOM 584 C CA . ILE A 1 78 ? 25.458 -12.198 -19.326 1.00 79.94 78 ILE A CA 1
ATOM 585 C C . ILE A 1 78 ? 24.586 -12.156 -18.062 1.00 79.94 78 ILE A C 1
ATOM 587 O O . ILE A 1 78 ? 24.559 -13.109 -17.289 1.00 79.94 78 ILE A O 1
ATOM 591 N N . ALA A 1 79 ? 23.869 -11.049 -17.842 1.00 81.69 79 ALA A N 1
ATOM 592 C CA . ALA A 1 79 ? 23.010 -10.860 -16.677 1.00 81.69 79 ALA A CA 1
ATOM 593 C C . ALA A 1 79 ? 21.965 -9.762 -16.914 1.00 81.69 79 ALA A C 1
ATOM 595 O O . ALA A 1 79 ? 22.166 -8.849 -17.717 1.00 81.69 79 ALA A O 1
ATOM 596 N N . LEU A 1 80 ? 20.870 -9.835 -16.156 1.00 84.69 80 LEU A N 1
ATOM 597 C CA . LEU A 1 80 ? 19.898 -8.757 -15.999 1.00 84.69 80 LEU A CA 1
ATOM 598 C C . LEU A 1 80 ? 19.890 -8.328 -14.535 1.00 84.69 80 LEU A C 1
ATOM 600 O O . LEU A 1 80 ? 19.695 -9.155 -13.645 1.00 84.69 80 LEU A O 1
ATOM 604 N N . TYR A 1 81 ? 20.084 -7.034 -14.297 1.00 85.75 81 TYR A N 1
ATOM 605 C CA . TYR A 1 81 ? 20.062 -6.458 -12.958 1.00 85.75 81 TYR A CA 1
ATOM 606 C C . TYR A 1 81 ? 18.778 -5.645 -12.771 1.00 85.75 81 TYR A C 1
ATOM 608 O O . TYR A 1 81 ? 18.518 -4.739 -13.568 1.00 85.75 81 TYR A O 1
ATOM 616 N N . PRO A 1 82 ? 17.960 -5.945 -11.748 1.00 86.81 82 PRO A N 1
ATOM 617 C CA . PRO A 1 82 ? 16.781 -5.148 -11.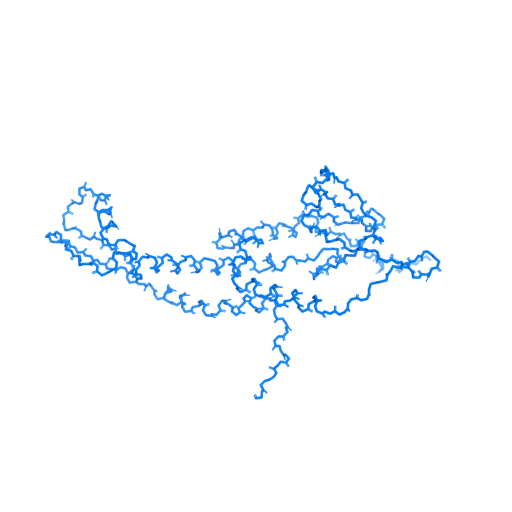458 1.00 86.81 82 PRO A CA 1
ATOM 618 C C . PRO A 1 82 ? 17.207 -3.781 -10.912 1.00 86.81 82 PRO A C 1
ATOM 620 O O . PRO A 1 82 ? 17.929 -3.695 -9.922 1.00 86.81 82 PRO A O 1
ATOM 623 N N . LEU A 1 83 ? 16.737 -2.711 -11.549 1.00 85.44 83 LEU A N 1
ATOM 624 C CA . LEU A 1 83 ? 16.940 -1.339 -11.086 1.00 85.44 83 LEU A CA 1
ATOM 625 C C . LEU A 1 83 ? 15.707 -0.871 -10.321 1.00 85.44 83 LEU A C 1
ATOM 627 O O . LEU A 1 83 ? 14.578 -1.132 -10.741 1.00 85.44 83 LEU A O 1
ATOM 631 N N . MET A 1 84 ? 15.905 -0.167 -9.205 1.00 83.12 84 MET A N 1
ATOM 632 C CA . MET A 1 84 ? 14.784 0.285 -8.384 1.00 83.12 84 MET A CA 1
ATOM 633 C C . MET A 1 84 ? 14.002 1.409 -9.091 1.00 83.12 84 MET A C 1
ATOM 635 O O . MET A 1 84 ? 14.570 2.473 -9.347 1.00 83.12 84 MET A O 1
ATOM 639 N N . PRO A 1 85 ? 12.689 1.246 -9.360 1.00 81.12 85 PRO A N 1
ATOM 640 C CA . PRO A 1 85 ? 11.907 2.259 -10.075 1.00 81.12 85 PRO A CA 1
ATOM 641 C C . PRO A 1 85 ? 11.836 3.617 -9.366 1.00 81.12 85 PRO A C 1
ATOM 643 O O . PRO A 1 85 ? 11.755 4.646 -10.022 1.00 81.12 85 PRO A O 1
ATOM 646 N N . ASN A 1 86 ? 11.911 3.645 -8.030 1.00 80.19 86 ASN A N 1
ATOM 647 C CA . ASN A 1 86 ? 11.896 4.888 -7.245 1.00 80.19 86 ASN A CA 1
ATOM 648 C C . ASN A 1 86 ? 13.187 5.722 -7.367 1.00 80.19 86 ASN A C 1
ATOM 650 O O . ASN A 1 86 ? 13.224 6.850 -6.883 1.00 80.19 86 ASN A O 1
ATOM 654 N N . ARG A 1 87 ? 14.235 5.174 -7.993 1.00 83.38 87 ARG A N 1
ATOM 655 C CA . ARG A 1 87 ? 15.506 5.853 -8.293 1.00 83.38 87 ARG A CA 1
ATOM 656 C C . ARG A 1 87 ? 15.713 6.074 -9.788 1.00 83.38 87 ARG A C 1
ATOM 658 O O . ARG A 1 87 ? 16.793 6.499 -10.193 1.00 83.38 87 ARG A O 1
ATOM 665 N N . MET A 1 88 ? 14.705 5.760 -10.598 1.00 85.19 88 MET A N 1
ATOM 666 C CA . MET A 1 88 ? 14.738 5.910 -12.043 1.00 85.19 88 MET A CA 1
ATOM 667 C C . MET A 1 88 ? 13.914 7.124 -12.467 1.00 85.19 88 MET A C 1
ATOM 669 O O . MET A 1 88 ? 12.738 7.238 -12.125 1.00 85.19 88 MET A O 1
ATOM 673 N N . THR A 1 89 ? 14.513 7.979 -13.285 1.00 86.38 89 THR A N 1
ATOM 674 C CA . THR A 1 89 ? 13.823 9.037 -14.022 1.00 86.38 89 THR A CA 1
ATOM 675 C C . THR A 1 89 ? 13.791 8.656 -15.496 1.00 86.38 89 THR A C 1
ATOM 677 O O . THR A 1 89 ? 14.831 8.356 -16.085 1.00 86.38 89 THR A O 1
ATOM 680 N N . VAL A 1 90 ? 12.596 8.670 -16.086 1.00 86.50 90 VAL A N 1
ATOM 681 C CA . VAL A 1 90 ? 12.360 8.348 -17.498 1.00 86.50 90 VAL A CA 1
ATOM 682 C C . VAL A 1 90 ? 11.680 9.536 -18.154 1.00 86.50 90 VAL A C 1
ATOM 684 O O . VAL A 1 90 ? 10.621 9.958 -17.694 1.00 86.50 90 VAL A O 1
ATOM 687 N N . ASP A 1 91 ? 12.269 10.066 -19.222 1.00 85.81 91 ASP A N 1
ATOM 688 C CA . ASP A 1 91 ? 11.691 11.186 -19.967 1.00 85.81 91 ASP A CA 1
ATOM 689 C C . ASP A 1 91 ? 12.221 11.217 -21.411 1.00 85.81 91 ASP A C 1
ATOM 691 O O . ASP A 1 91 ? 13.038 10.383 -21.811 1.00 85.81 91 ASP A O 1
ATOM 695 N N . ARG A 1 92 ? 11.732 12.157 -22.220 1.00 84.56 92 ARG A N 1
ATOM 696 C CA . ARG A 1 92 ? 12.194 12.401 -23.588 1.00 84.56 92 ARG A CA 1
ATOM 697 C C . ARG A 1 92 ? 12.940 13.725 -23.687 1.00 84.56 92 ARG A C 1
ATOM 699 O O . ARG A 1 92 ? 12.548 14.710 -23.073 1.00 84.56 92 ARG A O 1
ATOM 706 N N . ASP A 1 93 ? 14.000 13.748 -24.485 1.00 84.94 93 ASP A N 1
ATOM 707 C CA . ASP A 1 93 ? 14.704 14.985 -24.825 1.00 84.94 93 ASP A CA 1
ATOM 708 C C . ASP A 1 93 ? 13.906 15.856 -25.823 1.00 84.94 93 ASP A C 1
ATOM 710 O O . ASP A 1 93 ? 12.850 15.461 -26.329 1.00 84.94 93 ASP A O 1
ATOM 714 N N . ASP A 1 94 ? 14.438 17.034 -26.167 1.00 87.06 94 ASP A N 1
ATOM 715 C CA . ASP A 1 94 ? 13.828 17.969 -27.132 1.00 87.06 94 ASP A CA 1
ATOM 716 C C . ASP A 1 94 ? 13.642 17.373 -28.543 1.00 87.06 94 ASP A C 1
ATOM 718 O O . ASP A 1 94 ? 12.887 17.901 -29.367 1.00 87.06 94 ASP A O 1
ATOM 722 N N . LYS A 1 95 ? 14.328 16.262 -28.842 1.00 85.94 95 LYS A N 1
ATOM 723 C CA . LYS A 1 95 ? 14.237 15.509 -30.099 1.00 85.94 95 LYS A CA 1
ATOM 724 C C . LYS A 1 95 ? 13.269 14.326 -29.994 1.00 85.94 95 LYS A C 1
ATOM 726 O O . LYS A 1 95 ? 13.077 13.616 -30.981 1.00 85.94 95 LYS A O 1
ATOM 731 N N . GLY A 1 96 ? 12.634 14.125 -28.839 1.00 80.38 96 GLY A N 1
ATOM 732 C CA . GLY A 1 96 ? 11.707 13.031 -28.567 1.00 80.38 96 GLY A CA 1
ATOM 733 C C . GLY A 1 96 ? 12.386 11.694 -28.257 1.00 80.38 96 GLY A C 1
ATOM 734 O O . GLY A 1 96 ? 11.694 10.676 -28.208 1.00 80.38 96 GLY A O 1
ATOM 735 N N . GLN A 1 97 ? 13.707 11.671 -28.065 1.00 84.12 97 GLN A N 1
ATOM 736 C CA . GLN A 1 97 ? 14.456 10.462 -27.735 1.00 84.12 97 GLN A CA 1
ATOM 737 C C . GLN A 1 97 ? 14.328 10.158 -26.248 1.00 84.12 97 GLN A C 1
ATOM 739 O O . GLN A 1 97 ? 14.517 11.028 -25.402 1.00 84.12 97 GLN A O 1
ATOM 744 N N . LEU A 1 98 ? 14.000 8.906 -25.941 1.00 84.38 98 LEU A N 1
ATOM 745 C CA . LEU A 1 98 ? 13.882 8.412 -24.576 1.00 84.38 98 LEU A CA 1
ATOM 746 C C . LEU A 1 98 ? 15.253 8.409 -23.895 1.00 84.38 98 LEU A C 1
ATOM 748 O O . LEU A 1 98 ? 16.224 7.928 -24.480 1.00 84.38 98 LEU A O 1
ATOM 752 N N . TYR A 1 99 ? 15.324 8.887 -22.658 1.00 86.25 99 TYR A N 1
ATOM 753 C CA . TYR A 1 99 ? 16.507 8.755 -21.818 1.00 86.25 99 TYR A CA 1
ATOM 754 C C . TYR A 1 99 ? 16.142 8.231 -20.429 1.00 86.25 99 TYR A C 1
ATOM 756 O O . TYR A 1 99 ? 15.026 8.415 -19.937 1.00 86.25 99 TYR A O 1
ATOM 764 N N . TYR A 1 100 ? 17.120 7.581 -19.802 1.00 88.50 100 TYR A N 1
ATOM 765 C CA . TYR A 1 100 ? 17.009 7.002 -18.470 1.00 88.50 100 TYR A CA 1
ATOM 766 C C . TYR A 1 100 ? 18.096 7.583 -17.577 1.00 88.50 100 TYR A C 1
ATOM 768 O O . TYR A 1 100 ? 19.277 7.557 -17.927 1.00 88.50 100 TYR A O 1
ATOM 776 N N . GLN A 1 101 ? 17.696 8.093 -16.421 1.00 90.38 101 GLN A N 1
ATOM 777 C CA . GLN A 1 101 ? 18.590 8.604 -15.391 1.00 90.38 101 GLN A CA 1
ATOM 778 C C . GLN A 1 101 ? 18.398 7.781 -14.123 1.00 90.38 101 GLN A C 1
ATOM 780 O O . GLN A 1 101 ? 17.314 7.785 -13.546 1.00 90.38 101 GLN A O 1
ATOM 785 N N . TYR A 1 102 ? 19.444 7.075 -13.696 1.00 88.94 102 TYR A N 1
ATOM 786 C CA . TYR A 1 102 ? 19.416 6.241 -12.501 1.00 88.94 102 TYR A CA 1
ATOM 787 C C . TYR A 1 102 ? 20.283 6.836 -11.399 1.00 88.94 102 TYR A C 1
ATOM 789 O O . TYR A 1 102 ? 21.471 7.096 -11.604 1.00 88.94 102 TYR A O 1
ATOM 797 N N . ASN A 1 103 ? 19.700 7.024 -10.219 1.00 89.12 103 ASN A N 1
ATOM 798 C CA . ASN A 1 103 ? 20.452 7.389 -9.028 1.00 89.12 103 ASN A CA 1
ATOM 799 C C . ASN A 1 103 ? 20.980 6.120 -8.350 1.00 89.12 103 ASN A C 1
ATOM 801 O O . ASN A 1 103 ? 20.239 5.424 -7.654 1.00 89.12 103 ASN A O 1
ATOM 805 N N . THR A 1 104 ? 22.257 5.818 -8.574 1.00 85.50 104 THR A N 1
ATOM 806 C CA . THR A 1 104 ? 22.929 4.682 -7.933 1.00 85.50 104 THR A CA 1
ATOM 807 C C . THR A 1 104 ? 23.033 4.901 -6.425 1.00 85.50 104 THR A C 1
ATOM 809 O O . THR A 1 104 ? 23.152 6.029 -5.949 1.00 85.50 104 THR A O 1
ATOM 812 N N . SER A 1 105 ? 22.996 3.822 -5.650 1.00 80.88 105 SER A N 1
ATOM 813 C CA . SER A 1 105 ? 23.172 3.839 -4.195 1.00 80.88 105 SER A CA 1
ATOM 814 C C . SER A 1 105 ? 23.978 2.625 -3.733 1.00 80.88 105 SER A C 1
ATOM 816 O O . SER A 1 105 ? 24.121 1.635 -4.448 1.00 80.88 105 SER A O 1
ATOM 818 N N . LYS A 1 106 ? 24.443 2.665 -2.480 1.00 76.88 106 LYS A N 1
ATOM 819 C CA . LYS A 1 106 ? 25.049 1.510 -1.798 1.00 76.88 106 LYS A CA 1
ATOM 820 C C . LYS A 1 106 ? 24.109 0.304 -1.695 1.00 76.88 106 LYS A C 1
ATOM 822 O O . LYS A 1 106 ? 24.582 -0.813 -1.524 1.00 76.88 106 LYS A O 1
ATOM 827 N N . ASP A 1 107 ? 22.798 0.528 -1.799 1.00 72.25 107 ASP A N 1
ATOM 828 C CA . ASP A 1 107 ? 21.805 -0.552 -1.789 1.00 72.25 107 ASP A CA 1
ATOM 829 C C . ASP A 1 107 ? 21.794 -1.363 -3.095 1.00 72.25 107 ASP A C 1
ATOM 831 O O . ASP A 1 107 ? 21.264 -2.468 -3.108 1.00 72.25 107 ASP A O 1
ATOM 835 N N . ASP A 1 108 ? 22.344 -0.819 -4.188 1.00 70.56 108 ASP A N 1
ATOM 836 C CA . ASP A 1 108 ? 22.472 -1.539 -5.463 1.00 70.56 108 ASP A CA 1
ATOM 837 C C . ASP A 1 108 ? 23.711 -2.445 -5.449 1.00 70.56 108 ASP A C 1
ATOM 839 O O . ASP A 1 108 ? 23.666 -3.599 -5.871 1.00 70.56 108 ASP A O 1
ATOM 843 N N . ALA A 1 109 ? 24.819 -1.925 -4.913 1.00 68.31 109 ALA A N 1
ATOM 844 C CA . ALA A 1 109 ? 26.022 -2.682 -4.613 1.00 68.31 109 ALA A CA 1
ATOM 845 C C . ALA A 1 109 ? 26.767 -2.024 -3.438 1.00 68.31 109 ALA A C 1
ATOM 847 O O . ALA A 1 109 ? 26.992 -0.809 -3.474 1.00 68.31 109 ALA A O 1
ATOM 848 N N . PRO A 1 110 ? 27.254 -2.791 -2.442 1.00 67.00 110 PRO A N 1
ATOM 849 C CA . PRO A 1 110 ? 27.989 -2.239 -1.297 1.00 67.00 110 PRO A CA 1
ATOM 850 C C . PRO A 1 110 ? 29.222 -1.403 -1.685 1.00 67.00 110 PRO A C 1
ATOM 852 O O . PRO A 1 110 ? 29.686 -0.565 -0.913 1.00 67.00 110 PRO A O 1
ATOM 855 N N . THR A 1 111 ? 29.755 -1.635 -2.887 1.00 70.19 111 THR A N 1
ATOM 856 C CA . THR A 1 111 ? 30.933 -0.978 -3.463 1.00 70.19 111 THR A CA 1
ATOM 857 C C . THR A 1 111 ? 30.620 0.321 -4.216 1.00 70.19 111 THR A C 1
ATOM 859 O O . THR A 1 111 ? 31.548 1.056 -4.556 1.00 70.19 111 THR A O 1
ATOM 862 N N . MET A 1 112 ? 29.346 0.644 -4.471 1.00 69.62 112 MET A N 1
ATOM 863 C CA . MET A 1 112 ? 28.944 1.822 -5.248 1.00 69.62 112 MET A CA 1
ATOM 864 C C . MET A 1 112 ? 28.814 3.080 -4.376 1.00 69.62 112 MET A C 1
ATOM 866 O O . MET A 1 112 ? 28.187 3.079 -3.316 1.00 69.62 112 MET A O 1
ATOM 870 N N . LYS A 1 113 ? 29.386 4.198 -4.843 1.00 71.94 113 LYS A N 1
ATOM 871 C CA . LYS A 1 113 ? 29.076 5.539 -4.321 1.00 71.94 113 LYS A CA 1
ATOM 872 C C . LYS A 1 113 ? 27.852 6.078 -5.050 1.00 71.94 113 LYS A C 1
ATOM 874 O O . LYS A 1 113 ? 27.750 5.913 -6.262 1.00 71.94 113 LYS A O 1
ATOM 879 N N . GLY A 1 114 ? 26.954 6.733 -4.315 1.00 77.06 114 GLY A N 1
ATOM 880 C CA . GLY A 1 114 ? 25.738 7.258 -4.917 1.00 77.06 114 GLY A CA 1
ATOM 881 C C . GLY A 1 114 ? 26.043 8.343 -5.946 1.00 77.06 114 GLY A C 1
ATOM 882 O O . GLY A 1 114 ? 26.757 9.302 -5.651 1.00 77.06 114 GLY A O 1
ATOM 883 N N . SER A 1 115 ? 25.561 8.144 -7.167 1.00 83.88 115 SER A N 1
ATOM 884 C CA . SER A 1 115 ? 25.808 9.015 -8.315 1.00 83.88 115 SER A CA 1
ATOM 885 C C . SER A 1 115 ? 24.691 8.883 -9.347 1.00 83.88 115 SER A C 1
ATOM 887 O O . SER A 1 115 ? 24.092 7.816 -9.503 1.00 83.88 115 SER A O 1
ATOM 889 N N . MET A 1 116 ? 24.422 9.973 -10.064 1.00 86.19 116 MET A N 1
ATOM 890 C CA . MET A 1 116 ? 23.487 9.977 -11.187 1.00 86.19 116 MET A CA 1
ATOM 891 C C . MET A 1 116 ? 24.177 9.410 -12.427 1.00 86.19 116 MET A C 1
ATOM 893 O O . MET A 1 116 ? 25.213 9.923 -12.849 1.00 86.19 116 MET A O 1
ATOM 897 N N . VAL A 1 117 ? 23.593 8.369 -13.015 1.00 89.19 117 VAL A N 1
ATOM 898 C CA . VAL A 1 117 ? 24.104 7.704 -14.215 1.00 89.19 117 VAL A CA 1
ATOM 899 C C . VAL A 1 117 ? 23.056 7.769 -15.320 1.00 89.19 117 VAL A C 1
ATOM 901 O O . VAL A 1 117 ? 21.898 7.410 -15.110 1.00 89.19 117 VAL A O 1
ATOM 904 N N . ASN A 1 118 ? 23.474 8.190 -16.514 1.00 89.81 118 ASN A N 1
ATOM 905 C CA . ASN A 1 118 ? 22.640 8.118 -17.711 1.00 89.81 118 ASN A CA 1
ATOM 906 C C . ASN A 1 118 ? 22.761 6.728 -18.334 1.00 89.81 118 ASN A C 1
ATOM 908 O O . ASN A 1 118 ? 23.860 6.293 -18.681 1.00 89.81 118 ASN A O 1
ATOM 912 N N . LEU A 1 119 ? 21.630 6.057 -18.518 1.00 88.25 119 LEU A N 1
ATOM 913 C CA . LEU A 1 119 ? 21.555 4.763 -19.182 1.00 88.25 119 LEU A CA 1
ATOM 914 C C . LEU A 1 119 ? 20.999 4.942 -20.594 1.00 88.25 119 LEU A C 1
ATOM 916 O O . LEU A 1 119 ? 20.058 5.707 -20.830 1.00 88.25 119 LEU A O 1
ATOM 920 N N . LYS A 1 120 ? 21.592 4.229 -21.552 1.00 85.00 120 LYS A N 1
ATOM 921 C CA . LYS A 1 120 ? 21.122 4.237 -22.938 1.00 85.00 120 LYS A CA 1
ATOM 922 C C . LYS A 1 120 ? 19.846 3.396 -23.051 1.00 85.00 120 LYS A C 1
ATOM 924 O O . LYS A 1 120 ? 19.768 2.349 -22.410 1.00 85.00 120 LYS A O 1
ATOM 929 N N . PRO A 1 121 ? 18.892 3.756 -23.929 1.00 84.62 121 PRO A N 1
ATOM 930 C CA . PRO A 1 121 ? 17.699 2.938 -24.167 1.00 84.62 121 PRO A CA 1
ATOM 931 C C . PRO A 1 121 ? 17.995 1.492 -24.582 1.00 8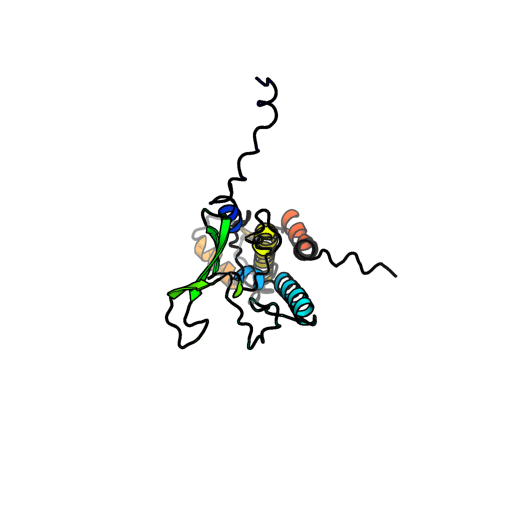4.62 121 PRO A C 1
ATOM 933 O O . PRO A 1 121 ? 17.214 0.600 -24.283 1.00 84.62 121 PRO A O 1
ATOM 936 N N . SER A 1 122 ? 19.136 1.242 -25.233 1.00 83.94 122 SER A N 1
ATOM 937 C CA . SER A 1 122 ? 19.584 -0.104 -25.618 1.00 83.94 122 SER A CA 1
ATOM 938 C C . SER A 1 122 ? 20.019 -0.986 -24.445 1.00 83.94 122 SER A C 1
ATOM 940 O O . SER A 1 122 ? 20.135 -2.198 -24.615 1.00 83.94 122 SER A O 1
ATOM 942 N N . ASP A 1 123 ? 20.301 -0.388 -23.287 1.00 84.94 123 ASP A N 1
ATOM 943 C CA . ASP A 1 123 ? 20.814 -1.080 -22.102 1.00 84.94 123 ASP A CA 1
ATOM 944 C C . ASP A 1 123 ? 19.732 -1.246 -21.019 1.00 84.94 123 ASP A C 1
ATOM 946 O O . ASP A 1 123 ? 19.979 -1.874 -19.992 1.00 84.94 123 ASP A O 1
ATOM 950 N N . VAL A 1 124 ? 18.524 -0.714 -21.248 1.00 87.94 124 VAL A N 1
ATOM 951 C CA . VAL A 1 124 ? 17.411 -0.756 -20.293 1.00 87.94 124 VAL A CA 1
ATOM 952 C C . VAL A 1 124 ? 16.224 -1.495 -20.898 1.00 87.94 124 VAL A C 1
ATOM 954 O O . VAL A 1 124 ? 15.555 -1.004 -21.805 1.00 87.94 124 VAL A O 1
ATOM 957 N N . LEU A 1 125 ? 15.900 -2.658 -20.331 1.00 87.25 125 LEU A N 1
ATOM 958 C CA . LEU A 1 125 ? 14.616 -3.309 -20.572 1.00 87.25 125 LEU A CA 1
ATOM 959 C C . LEU A 1 125 ? 13.540 -2.619 -19.725 1.00 87.25 125 LEU A C 1
ATOM 961 O O . LEU A 1 125 ? 13.361 -2.929 -18.549 1.00 87.25 125 LEU A O 1
ATOM 965 N N . HIS A 1 126 ? 12.829 -1.666 -20.320 1.00 85.62 126 HIS A N 1
ATOM 966 C CA . HIS A 1 126 ? 11.738 -0.966 -19.649 1.00 85.62 126 HIS A CA 1
ATOM 967 C C . HIS A 1 126 ? 10.394 -1.636 -19.943 1.00 85.62 126 HIS A C 1
ATOM 969 O O . HIS A 1 126 ? 9.984 -1.735 -21.097 1.00 85.62 126 HIS A O 1
ATOM 975 N N . ILE A 1 127 ? 9.695 -2.056 -18.888 1.00 83.88 127 ILE A N 1
ATOM 976 C CA . ILE A 1 127 ? 8.334 -2.596 -18.961 1.00 83.88 127 ILE A CA 1
ATOM 977 C C . ILE A 1 127 ? 7.372 -1.525 -18.421 1.00 83.88 127 ILE A C 1
ATOM 979 O O . ILE A 1 127 ? 7.169 -1.452 -17.206 1.00 83.88 127 ILE A O 1
ATOM 983 N N . PRO A 1 128 ? 6.807 -0.655 -19.279 1.00 76.06 128 PRO A N 1
ATOM 984 C CA . PRO A 1 128 ? 5.857 0.350 -18.828 1.00 76.06 128 PRO A CA 1
ATOM 985 C C . PRO A 1 128 ? 4.538 -0.316 -18.420 1.00 76.06 128 PRO A C 1
ATOM 987 O O . PRO A 1 128 ? 3.991 -1.159 -19.133 1.00 76.06 128 PRO A O 1
ATOM 990 N N . GLY A 1 129 ? 4.011 0.076 -17.260 1.00 73.56 129 GLY A N 1
ATOM 991 C CA . GLY A 1 129 ? 2.646 -0.268 -16.864 1.00 73.56 129 GLY A CA 1
ATOM 992 C C . GLY A 1 129 ? 1.593 0.497 -17.678 1.00 73.56 129 GLY A C 1
ATOM 993 O O . GLY A 1 129 ? 1.909 1.293 -18.560 1.00 73.56 129 GLY A O 1
ATOM 994 N N . LEU A 1 130 ? 0.316 0.300 -17.343 1.00 74.94 130 LEU A N 1
ATOM 995 C CA . LEU A 1 130 ? -0.796 1.048 -17.942 1.00 74.94 130 LEU A CA 1
ATOM 996 C C . LEU A 1 130 ? -0.637 2.559 -17.674 1.00 74.94 130 LEU A C 1
ATOM 998 O O . LEU A 1 130 ? -0.626 2.963 -16.514 1.00 74.94 130 LEU A O 1
ATOM 1002 N N . GLY A 1 131 ? -0.554 3.388 -18.716 1.00 70.00 131 GLY A N 1
ATOM 1003 C CA . GLY A 1 131 ? -0.392 4.846 -18.619 1.00 70.00 131 GLY A CA 1
ATOM 1004 C C . GLY A 1 131 ? -0.948 5.576 -19.849 1.00 70.00 131 GLY A C 1
ATOM 1005 O O . GLY A 1 131 ? -1.192 4.944 -20.875 1.00 70.00 131 GLY A O 1
ATOM 1006 N N . PHE A 1 132 ? -1.167 6.894 -19.762 1.00 60.66 132 PHE A N 1
ATOM 1007 C CA . PHE A 1 132 ? -1.643 7.714 -20.895 1.00 60.66 132 PHE A CA 1
ATOM 1008 C C . PHE A 1 132 ? -0.512 8.274 -21.776 1.00 60.66 132 PHE A C 1
ATOM 1010 O O . PHE A 1 132 ? -0.774 8.644 -22.917 1.00 60.66 132 PHE A O 1
ATOM 1017 N N . ASP A 1 133 ? 0.726 8.348 -21.278 1.00 67.75 133 ASP A N 1
ATOM 1018 C CA . ASP A 1 133 ? 1.870 8.950 -21.987 1.00 67.75 133 ASP A CA 1
ATOM 1019 C C . ASP A 1 133 ? 2.785 7.925 -22.683 1.00 67.75 133 ASP A C 1
ATOM 1021 O O . ASP A 1 133 ? 3.650 8.301 -23.476 1.00 67.75 133 ASP A O 1
ATOM 1025 N N . GLY A 1 134 ? 2.591 6.630 -22.403 1.00 66.31 134 GLY A N 1
ATOM 1026 C CA . GLY A 1 134 ? 3.443 5.545 -22.897 1.00 66.31 134 GLY A CA 1
ATOM 1027 C C . GLY A 1 134 ? 4.886 5.608 -22.382 1.00 66.31 134 GLY A C 1
ATOM 1028 O O . GLY A 1 134 ? 5.746 4.913 -22.921 1.00 66.31 134 GLY A O 1
ATOM 1029 N N . LEU A 1 135 ? 5.154 6.448 -21.376 1.00 73.50 135 LEU A N 1
ATOM 1030 C CA . LEU A 1 135 ? 6.465 6.648 -20.767 1.00 73.50 135 LEU A CA 1
ATOM 1031 C C . LEU A 1 135 ? 6.507 6.055 -19.367 1.00 73.50 135 LEU A C 1
ATOM 1033 O O . LEU A 1 135 ? 7.410 5.278 -19.089 1.00 73.50 135 LEU A O 1
ATOM 1037 N N . VAL A 1 136 ? 5.537 6.365 -18.504 1.00 75.81 136 VAL A N 1
ATOM 1038 C CA . VAL A 1 136 ? 5.498 5.844 -17.132 1.00 75.81 136 VAL A CA 1
ATOM 1039 C C . VAL A 1 136 ? 4.091 5.355 -16.802 1.00 75.81 136 VAL A C 1
ATOM 1041 O O . VAL A 1 136 ? 3.098 6.062 -16.957 1.00 75.81 136 VAL A O 1
ATOM 1044 N N . GLY A 1 137 ? 3.999 4.111 -16.333 1.00 74.81 137 GLY A N 1
ATOM 1045 C CA . GLY A 1 137 ? 2.728 3.524 -15.918 1.00 74.81 137 GLY A CA 1
ATOM 1046 C C . GLY A 1 137 ? 2.193 4.131 -14.618 1.00 74.81 137 GLY A C 1
ATOM 1047 O O . GLY A 1 137 ? 2.949 4.584 -13.758 1.00 74.81 137 GLY A O 1
ATOM 1048 N N . TYR A 1 138 ? 0.876 4.080 -14.430 1.00 77.88 138 TYR A N 1
ATOM 1049 C CA . TYR A 1 138 ? 0.252 4.430 -13.161 1.00 77.88 138 TYR A CA 1
ATOM 1050 C C . TYR A 1 138 ? 0.652 3.467 -12.061 1.00 77.88 138 TYR A C 1
ATOM 1052 O O . TYR A 1 138 ? 0.624 2.254 -12.259 1.00 77.88 138 TYR A O 1
ATOM 1060 N N . SER A 1 139 ? 0.922 4.008 -10.869 1.00 79.62 139 SER A N 1
ATOM 1061 C CA . SER A 1 139 ? 1.008 3.190 -9.663 1.00 79.62 139 SER A CA 1
ATOM 1062 C C . SER A 1 139 ? -0.375 2.604 -9.378 1.00 79.62 139 SER A C 1
ATOM 1064 O O . SER A 1 139 ? -1.313 3.347 -9.055 1.00 79.62 139 SER A O 1
ATOM 1066 N N . PRO A 1 140 ? -0.540 1.271 -9.444 1.00 77.62 140 PRO A N 1
ATOM 1067 C CA . PRO A 1 140 ? -1.827 0.661 -9.168 1.00 77.62 140 PRO A CA 1
ATOM 1068 C C . PRO A 1 140 ? -2.255 0.902 -7.709 1.00 77.62 140 PRO A C 1
ATOM 1070 O O . PRO A 1 140 ? -3.446 0.890 -7.405 1.00 77.62 140 PRO A O 1
ATOM 1073 N N . ILE A 1 141 ? -1.300 1.066 -6.786 1.00 82.25 141 ILE A N 1
ATOM 1074 C CA . ILE A 1 141 ? -1.565 1.387 -5.375 1.00 82.25 141 ILE A CA 1
ATOM 1075 C C . ILE A 1 141 ? -2.124 2.804 -5.265 1.00 82.25 141 ILE A C 1
ATOM 1077 O O . ILE A 1 141 ? -3.140 3.010 -4.608 1.00 82.25 141 ILE A O 1
ATOM 1081 N N . ALA A 1 142 ? -1.521 3.758 -5.974 1.00 78.00 142 ALA A N 1
ATOM 1082 C CA . ALA A 1 142 ? -1.978 5.138 -5.955 1.00 78.00 142 ALA A CA 1
ATOM 1083 C C . ALA A 1 142 ? -3.378 5.297 -6.581 1.00 78.00 142 ALA A C 1
ATOM 1085 O O . ALA A 1 142 ? -4.198 6.054 -6.066 1.00 78.00 142 ALA A O 1
ATOM 1086 N N . MET A 1 143 ? -3.705 4.516 -7.619 1.00 80.00 143 MET A N 1
ATOM 1087 C CA . MET A 1 143 ? -5.068 4.451 -8.173 1.00 80.00 143 MET A CA 1
ATOM 1088 C C . MET A 1 143 ? -6.095 3.901 -7.170 1.00 80.00 143 MET A C 1
ATOM 1090 O O . MET A 1 143 ? -7.228 4.371 -7.121 1.00 80.00 143 MET A O 1
ATOM 1094 N N . ALA A 1 144 ? -5.698 2.935 -6.338 1.00 81.12 144 ALA A N 1
ATOM 1095 C CA . ALA A 1 144 ? -6.557 2.311 -5.332 1.00 81.12 144 ALA A CA 1
ATOM 1096 C C . ALA A 1 144 ? -6.492 2.996 -3.951 1.00 81.12 144 ALA A C 1
ATOM 1098 O O . ALA A 1 144 ? -7.050 2.478 -2.981 1.00 81.12 144 ALA A O 1
ATOM 1099 N N . LYS A 1 145 ? -5.835 4.160 -3.832 1.00 83.19 145 LYS A N 1
ATOM 1100 C CA . LYS A 1 145 ? -5.499 4.773 -2.535 1.00 83.19 145 LYS A CA 1
ATOM 1101 C C . LYS A 1 145 ? -6.703 5.034 -1.629 1.00 83.19 145 LYS A C 1
ATOM 1103 O O . LYS A 1 145 ? -6.588 4.900 -0.419 1.00 83.19 145 LYS A O 1
ATOM 1108 N N . ASN A 1 146 ? -7.858 5.394 -2.193 1.00 81.38 146 ASN A N 1
ATOM 1109 C CA . ASN A 1 146 ? -9.067 5.655 -1.408 1.00 81.38 146 ASN A CA 1
ATOM 1110 C C . ASN A 1 146 ? -9.656 4.363 -0.833 1.00 81.38 146 ASN A C 1
ATOM 1112 O O . ASN A 1 146 ? -10.028 4.337 0.335 1.00 81.38 146 ASN A O 1
ATOM 1116 N N . ALA A 1 147 ? -9.686 3.288 -1.625 1.00 80.12 147 ALA A N 1
ATOM 1117 C CA . ALA A 1 147 ? -10.161 1.984 -1.171 1.00 80.12 147 ALA A CA 1
ATOM 1118 C C . ALA A 1 147 ? -9.223 1.389 -0.107 1.00 80.12 147 ALA A C 1
ATOM 1120 O O . ALA A 1 147 ? -9.684 0.922 0.929 1.00 80.12 147 ALA A O 1
ATOM 1121 N N . ILE A 1 148 ? -7.907 1.481 -0.327 1.00 83.81 148 ILE A N 1
ATOM 1122 C CA . ILE A 1 148 ? -6.886 1.045 0.638 1.00 83.81 148 ILE A CA 1
ATOM 1123 C C . ILE A 1 148 ? -6.969 1.877 1.923 1.00 83.81 148 ILE A C 1
ATOM 1125 O O . ILE A 1 148 ? -6.991 1.323 3.016 1.00 83.81 148 ILE A O 1
ATOM 1129 N N . GLY A 1 149 ? -7.066 3.205 1.808 1.00 84.06 149 GLY A N 1
ATOM 1130 C CA . GLY A 1 149 ? -7.181 4.098 2.961 1.00 84.06 149 GLY A CA 1
ATOM 1131 C C . GLY A 1 149 ? -8.432 3.822 3.794 1.00 84.06 149 GLY A C 1
ATOM 1132 O O . GLY A 1 149 ? -8.352 3.801 5.021 1.00 84.06 149 GLY A O 1
ATOM 1133 N N . MET A 1 150 ? -9.563 3.551 3.136 1.00 82.38 150 MET A N 1
ATOM 1134 C CA . MET A 1 150 ? -10.790 3.125 3.805 1.00 82.38 150 MET A CA 1
ATOM 1135 C C . MET A 1 150 ? -10.573 1.809 4.554 1.00 82.38 150 MET A C 1
ATOM 1137 O O . MET A 1 150 ? -10.849 1.747 5.745 1.00 82.38 150 MET A O 1
ATOM 1141 N N . ALA A 1 151 ? -10.012 0.791 3.900 1.00 82.19 151 ALA A N 1
ATOM 1142 C CA . ALA A 1 151 ? -9.784 -0.504 4.530 1.00 82.19 151 ALA A CA 1
ATOM 1143 C C . ALA A 1 151 ? -8.844 -0.419 5.745 1.00 82.19 151 ALA A C 1
ATOM 1145 O O . ALA A 1 151 ? -9.147 -1.001 6.783 1.00 82.19 151 ALA A O 1
ATOM 1146 N N . ILE A 1 152 ? -7.772 0.379 5.668 1.00 83.81 152 ILE A N 1
ATOM 1147 C CA . ILE A 1 152 ? -6.892 0.659 6.815 1.00 83.81 152 ILE A CA 1
ATOM 1148 C C . ILE A 1 152 ? -7.685 1.307 7.959 1.00 83.81 152 ILE A C 1
ATOM 1150 O O . ILE A 1 152 ? -7.559 0.901 9.112 1.00 83.81 152 ILE A O 1
ATOM 1154 N N . ALA A 1 153 ? -8.527 2.302 7.665 1.00 82.88 153 ALA A N 1
ATOM 1155 C CA . ALA A 1 153 ? -9.358 2.944 8.683 1.00 82.88 153 ALA A CA 1
ATOM 1156 C C . ALA A 1 153 ? -10.361 1.962 9.317 1.00 82.88 153 ALA A C 1
ATOM 1158 O O . ALA A 1 153 ? -10.556 1.990 10.533 1.00 82.88 153 ALA A O 1
ATOM 1159 N N . CYS A 1 154 ? -10.957 1.070 8.520 1.00 78.38 154 CYS A N 1
ATOM 1160 C CA . CYS A 1 154 ? -11.845 0.018 9.010 1.00 78.38 154 CYS A CA 1
ATOM 1161 C C . CYS A 1 154 ? -11.118 -0.967 9.925 1.00 78.38 154 CYS A C 1
ATOM 1163 O O . CYS A 1 154 ? -11.636 -1.320 10.985 1.00 78.38 154 CYS A O 1
ATOM 1165 N N . GLU A 1 155 ? -9.923 -1.404 9.532 1.00 80.38 155 GLU A N 1
ATOM 1166 C CA . GLU A 1 155 ? -9.098 -2.312 10.325 1.00 80.38 155 GLU A CA 1
ATOM 1167 C C . GLU A 1 155 ? -8.674 -1.676 11.644 1.00 80.38 155 GLU A C 1
ATOM 1169 O O . GLU A 1 155 ? -8.811 -2.309 12.687 1.00 80.38 155 GLU A O 1
ATOM 1174 N N . GLU A 1 156 ? -8.239 -0.416 11.634 1.00 83.44 156 GLU A N 1
ATOM 1175 C CA . GLU A 1 156 ? -7.904 0.304 12.862 1.00 83.44 156 GLU A CA 1
ATOM 1176 C C . GLU A 1 156 ? -9.110 0.484 13.787 1.00 83.44 156 GLU A C 1
ATOM 1178 O O . GLU A 1 156 ? -8.978 0.334 15.003 1.00 83.44 156 GLU A O 1
ATOM 1183 N N . TYR A 1 157 ? -10.281 0.815 13.233 1.00 81.25 157 TYR A N 1
ATOM 1184 C CA . TYR A 1 157 ? -11.507 0.929 14.018 1.00 81.25 157 TYR A CA 1
ATOM 1185 C C . TYR A 1 157 ? -11.868 -0.413 14.658 1.00 81.25 157 TYR A C 1
ATOM 1187 O O . TYR A 1 157 ? -12.075 -0.474 15.867 1.00 81.25 157 TYR A O 1
ATOM 1195 N N . GLY A 1 158 ? -11.870 -1.496 13.874 1.00 77.38 158 GLY A N 1
ATOM 1196 C CA . GLY A 1 158 ? -12.131 -2.843 14.375 1.00 77.38 158 GLY A CA 1
ATOM 1197 C C . GLY A 1 158 ? -11.115 -3.267 15.435 1.00 77.38 158 GLY A C 1
ATOM 1198 O O . GLY A 1 158 ? -11.501 -3.744 16.497 1.00 77.38 158 GLY A O 1
ATOM 1199 N N . ALA A 1 159 ? -9.823 -3.031 15.195 1.00 82.94 159 ALA A N 1
ATOM 1200 C CA . ALA A 1 159 ? -8.760 -3.333 16.147 1.00 82.94 159 ALA A CA 1
ATOM 1201 C C . ALA A 1 159 ? -8.961 -2.591 17.473 1.00 82.94 159 ALA A C 1
ATOM 1203 O O . ALA A 1 159 ? -8.871 -3.213 18.524 1.00 82.94 159 ALA A O 1
ATOM 1204 N N . LYS A 1 160 ? -9.299 -1.294 17.444 1.00 81.50 160 LYS A N 1
ATOM 1205 C CA . LYS A 1 160 ? -9.601 -0.515 18.657 1.00 81.50 160 LYS A CA 1
ATOM 1206 C C . LYS A 1 160 ? -10.875 -0.993 19.352 1.00 81.50 160 LYS A C 1
ATOM 1208 O O . LYS A 1 160 ? -10.892 -1.091 20.574 1.00 81.50 160 LYS A O 1
ATOM 1213 N N . PHE A 1 161 ? -11.919 -1.312 18.590 1.00 77.81 161 PHE A N 1
ATOM 1214 C CA . PHE A 1 161 ? -13.174 -1.835 19.124 1.00 77.81 161 PHE A CA 1
ATOM 1215 C C . PHE A 1 161 ? -12.955 -3.153 19.884 1.00 77.81 161 PHE A C 1
ATOM 1217 O O . PHE A 1 161 ? -13.355 -3.273 21.040 1.00 77.81 161 PHE A O 1
ATOM 1224 N N . PHE A 1 162 ? -12.240 -4.112 19.289 1.00 77.06 162 PHE A N 1
ATOM 1225 C CA . PHE A 1 162 ? -11.912 -5.378 19.950 1.00 77.06 162 PHE A CA 1
ATOM 1226 C C . PHE A 1 162 ? -10.871 -5.220 21.064 1.00 77.06 162 PHE A C 1
ATOM 1228 O O . PHE A 1 162 ? -11.003 -5.855 22.107 1.00 77.06 162 PHE A O 1
ATOM 1235 N N . ALA A 1 163 ? -9.878 -4.339 20.901 1.00 78.56 163 ALA A N 1
ATOM 1236 C CA . ALA A 1 16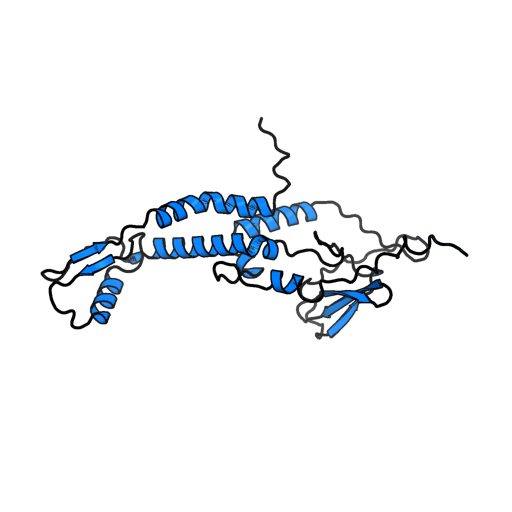3 ? -8.907 -4.034 21.952 1.00 78.56 163 ALA A CA 1
ATOM 1237 C C . ALA A 1 163 ? -9.570 -3.443 23.203 1.00 78.56 163 ALA A C 1
ATOM 1239 O O . ALA A 1 163 ? -9.033 -3.611 24.292 1.00 78.56 163 ALA A O 1
ATOM 1240 N N . ASN A 1 164 ? -10.741 -2.818 23.064 1.00 73.88 164 ASN A N 1
ATOM 1241 C CA . ASN A 1 164 ? -11.569 -2.329 24.165 1.00 73.88 164 ASN A CA 1
ATOM 1242 C C . ASN A 1 164 ? -12.622 -3.351 24.629 1.00 73.88 164 ASN A C 1
ATOM 1244 O O . ASN A 1 164 ? -13.628 -2.966 25.210 1.00 73.88 164 ASN A O 1
ATOM 1248 N N . GLY A 1 165 ? -12.435 -4.646 24.355 1.00 70.38 165 GLY A N 1
ATOM 1249 C CA . GLY A 1 165 ? -13.354 -5.693 24.808 1.00 70.38 165 GLY A CA 1
ATOM 1250 C C . GLY A 1 165 ? -14.715 -5.676 24.108 1.00 70.38 165 GLY A C 1
ATOM 1251 O O . GLY A 1 165 ? -15.688 -6.151 24.677 1.00 70.38 165 GLY A O 1
ATOM 1252 N N . ALA A 1 166 ? -14.821 -5.104 22.903 1.00 70.75 166 ALA A N 1
ATOM 1253 C CA . ALA A 1 166 ? -16.081 -4.968 22.160 1.00 70.75 166 ALA A CA 1
ATOM 1254 C C . ALA A 1 166 ? -17.202 -4.232 22.926 1.00 70.75 166 ALA A C 1
ATOM 1256 O O . ALA A 1 166 ? -18.365 -4.271 22.522 1.00 70.75 166 ALA A O 1
ATOM 1257 N N . THR A 1 167 ? -16.866 -3.534 24.014 1.00 68.12 167 THR A N 1
ATOM 1258 C CA . THR A 1 167 ? -17.804 -2.678 24.731 1.00 68.12 167 THR A CA 1
ATOM 1259 C C . THR A 1 167 ? -17.760 -1.287 24.118 1.00 68.12 167 THR A C 1
ATOM 1261 O O . THR A 1 167 ? -16.678 -0.693 24.021 1.00 68.12 167 THR A O 1
ATOM 1264 N N . PRO A 1 168 ? -18.905 -0.738 23.701 1.00 64.31 168 PRO A N 1
ATOM 1265 C CA . PRO A 1 168 ? -18.965 0.656 23.307 1.00 64.31 168 PRO A CA 1
ATOM 1266 C C . PRO A 1 168 ? -18.559 1.570 24.467 1.00 64.31 168 PRO A C 1
ATOM 1268 O O . PRO A 1 168 ? -18.651 1.194 25.636 1.00 64.31 168 PRO A O 1
ATOM 1271 N N . GLY A 1 169 ? -18.137 2.795 24.151 1.00 69.38 169 GLY A N 1
ATOM 1272 C CA . GLY A 1 169 ? -17.988 3.825 25.179 1.00 69.38 169 GLY A CA 1
ATOM 1273 C C . GLY A 1 169 ? -19.307 4.055 25.927 1.00 69.38 169 GLY A C 1
ATOM 1274 O O . GLY A 1 169 ? -20.372 3.641 25.478 1.00 69.38 169 GLY A O 1
ATOM 1275 N N . GLY A 1 170 ? -19.257 4.733 27.067 1.00 74.00 170 GLY A N 1
ATOM 1276 C CA . GLY A 1 170 ? -20.461 5.075 27.818 1.00 74.00 170 GLY A CA 1
ATOM 1277 C C . GLY A 1 170 ? -20.319 6.403 28.533 1.00 74.00 170 GLY A C 1
ATOM 1278 O O . GLY A 1 170 ? -19.210 6.916 28.697 1.00 74.00 170 GLY A O 1
ATOM 1279 N N . ILE A 1 171 ? -21.457 6.957 28.929 1.00 77.06 171 ILE A N 1
ATOM 1280 C CA . ILE A 1 171 ? -21.527 8.156 29.755 1.00 77.06 171 ILE A CA 1
ATOM 1281 C C . ILE A 1 171 ? -21.663 7.696 31.201 1.00 77.06 171 ILE A C 1
ATOM 1283 O O . ILE A 1 171 ? -22.514 6.865 31.522 1.00 77.06 171 ILE A O 1
ATOM 1287 N N . LEU A 1 172 ? -20.788 8.219 32.054 1.00 77.25 172 LEU A N 1
ATOM 1288 C CA . LEU A 1 172 ? -20.869 8.045 33.494 1.00 77.25 172 LEU A CA 1
ATOM 1289 C C . LEU A 1 172 ? -21.601 9.265 34.060 1.00 77.25 172 LEU A C 1
ATOM 1291 O O . LEU A 1 172 ? -21.076 10.376 34.017 1.00 77.25 172 LEU A O 1
ATOM 1295 N N . GLU A 1 173 ? -22.833 9.058 34.506 1.00 78.62 173 GLU A N 1
ATOM 1296 C CA . GLU A 1 173 ? -23.703 10.089 35.066 1.00 78.62 173 GLU A CA 1
ATOM 1297 C C . GLU A 1 173 ? -23.568 10.091 36.596 1.00 78.62 173 GLU A C 1
ATOM 1299 O O . GLU A 1 173 ? -23.689 9.043 37.236 1.00 78.62 173 GLU A O 1
ATOM 1304 N N . ASP A 1 174 ? -23.321 11.269 37.171 1.00 79.38 174 ASP A N 1
ATOM 1305 C CA . ASP A 1 174 ? -23.306 11.532 38.614 1.00 79.38 174 ASP A CA 1
ATOM 1306 C C . ASP A 1 174 ? -24.466 12.500 38.930 1.00 79.38 174 ASP A C 1
ATOM 1308 O O . ASP A 1 174 ? -24.575 13.535 38.264 1.00 79.38 174 ASP A O 1
ATOM 1312 N N . PRO A 1 175 ? -25.361 12.179 39.883 1.00 67.88 175 PRO A N 1
ATOM 1313 C CA . PRO A 1 175 ? -26.476 13.047 40.263 1.00 67.88 175 PRO A CA 1
ATOM 1314 C C . PRO A 1 175 ? -26.042 14.330 41.000 1.00 67.88 175 PRO A C 1
ATOM 1316 O O . PRO A 1 175 ? -26.852 15.246 41.146 1.00 67.88 175 PRO A O 1
ATOM 1319 N N . GLY A 1 176 ? -24.796 14.409 41.476 1.00 72.75 176 GLY A N 1
ATOM 1320 C CA . GLY A 1 176 ? -24.196 15.587 42.097 1.00 72.75 176 GLY A CA 1
ATOM 1321 C C . GLY A 1 176 ? -23.252 16.372 41.175 1.00 72.75 176 GLY A C 1
ATOM 1322 O O . GLY A 1 176 ? -23.178 16.173 39.964 1.00 72.75 176 GLY A O 1
ATOM 1323 N N . THR A 1 177 ? -22.497 17.310 41.754 1.00 70.94 177 THR A N 1
ATOM 1324 C CA . THR A 1 177 ? -21.464 18.055 41.019 1.00 70.94 177 THR A CA 1
ATOM 1325 C C . THR A 1 177 ? -20.203 17.207 40.895 1.00 70.94 177 THR A C 1
ATOM 1327 O O . THR A 1 177 ? -19.539 16.942 41.899 1.00 70.94 177 THR A O 1
ATOM 1330 N N . VAL A 1 178 ? -19.817 16.854 39.666 1.00 71.56 178 VAL A N 1
ATOM 1331 C CA . VAL A 1 178 ? -18.556 16.146 39.401 1.00 71.56 178 VAL A CA 1
ATOM 1332 C C . VAL A 1 178 ? -17.377 17.039 39.800 1.00 71.56 178 VAL A C 1
ATOM 1334 O O . VAL A 1 178 ? -17.021 17.978 39.087 1.00 71.56 178 VAL A O 1
ATOM 1337 N N . LYS A 1 179 ? -16.772 16.757 40.959 1.00 71.81 179 LYS A N 1
ATOM 1338 C CA . LYS A 1 179 ? -15.657 17.554 41.503 1.00 71.81 179 LYS A CA 1
ATOM 1339 C C . LYS A 1 179 ? -14.345 17.335 40.747 1.00 71.81 179 LYS A C 1
ATOM 1341 O O . LYS A 1 179 ? -13.544 18.258 40.663 1.00 71.81 179 LYS A O 1
ATOM 1346 N N . ASP A 1 180 ? -14.137 16.136 40.197 1.00 78.00 180 ASP A N 1
ATOM 1347 C CA . ASP A 1 180 ? -12.940 15.777 39.424 1.00 78.00 180 ASP A CA 1
ATOM 1348 C C . ASP A 1 180 ? -13.277 14.799 38.275 1.00 78.00 180 ASP A C 1
ATOM 1350 O O . ASP A 1 180 ? -13.218 13.573 38.435 1.00 78.00 180 ASP A O 1
ATOM 1354 N N . PRO A 1 181 ? -13.647 15.328 37.093 1.00 76.69 181 PRO A N 1
ATOM 1355 C CA . PRO A 1 181 ? -14.021 14.515 35.938 1.00 76.69 181 PRO A CA 1
ATOM 1356 C C . PRO A 1 181 ? -12.869 13.705 35.330 1.00 76.69 181 PRO A C 1
ATOM 1358 O O . PRO A 1 181 ? -13.122 12.747 34.596 1.00 76.69 181 PRO A O 1
AT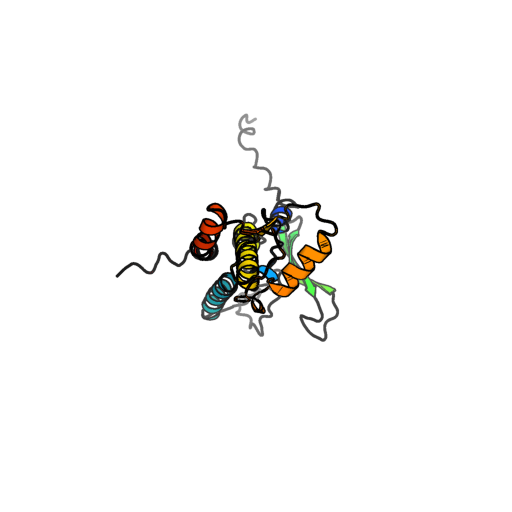OM 1361 N N . GLN A 1 182 ? -11.613 14.103 35.556 1.00 79.94 182 GLN A N 1
ATOM 1362 C CA . GLN A 1 182 ? -10.443 13.419 35.000 1.00 79.94 182 GLN A CA 1
ATOM 1363 C C . GLN A 1 182 ? -10.118 12.176 35.812 1.00 79.94 182 GLN A C 1
ATOM 1365 O O . GLN A 1 182 ? -10.072 11.083 35.251 1.00 79.94 182 GLN A O 1
ATOM 1370 N N . ARG A 1 183 ? -10.029 12.307 37.139 1.00 78.62 183 ARG A N 1
ATOM 1371 C CA . ARG A 1 183 ? -9.750 11.170 38.023 1.00 78.62 183 ARG A CA 1
ATOM 1372 C C . ARG A 1 183 ? -10.813 10.076 37.921 1.00 78.62 183 ARG A C 1
ATOM 1374 O O . ARG A 1 183 ? -10.473 8.895 37.922 1.00 78.62 183 ARG A O 1
ATOM 1381 N N . GLY A 1 184 ? -12.087 10.456 37.784 1.00 74.81 184 GLY A N 1
ATOM 1382 C CA . GLY A 1 184 ? -13.181 9.506 37.553 1.00 74.81 184 GLY A CA 1
ATOM 1383 C C . GLY A 1 184 ? -13.031 8.744 36.232 1.00 74.81 184 GLY A C 1
ATOM 1384 O O . GLY A 1 184 ? -13.151 7.518 36.204 1.00 74.81 184 GLY A O 1
ATOM 1385 N N . ARG A 1 185 ? -12.680 9.447 35.145 1.00 77.25 185 ARG A N 1
ATOM 1386 C CA . ARG A 1 185 ? -12.408 8.822 33.840 1.00 77.25 185 ARG A CA 1
ATOM 1387 C C . ARG A 1 185 ? -11.213 7.879 33.889 1.00 77.25 185 ARG A C 1
ATOM 1389 O O . ARG A 1 185 ? -11.298 6.780 33.346 1.00 77.25 185 ARG A O 1
ATOM 1396 N N . ASP A 1 186 ? -10.127 8.289 34.532 1.00 80.75 186 ASP A N 1
ATOM 1397 C CA . ASP A 1 186 ? -8.894 7.506 34.608 1.00 80.75 186 ASP A CA 1
ATOM 1398 C C . ASP A 1 186 ? -9.080 6.257 35.475 1.00 80.75 186 ASP A C 1
ATOM 1400 O O . ASP A 1 186 ? -8.630 5.173 35.102 1.00 80.75 186 ASP A O 1
ATOM 1404 N N . SER A 1 187 ? -9.809 6.372 36.590 1.00 78.38 187 SER A N 1
ATOM 1405 C CA . SER A 1 187 ? -10.168 5.236 37.445 1.00 78.38 187 SER A CA 1
ATOM 1406 C C . SER A 1 187 ? -11.061 4.236 36.706 1.00 78.38 187 SER A C 1
ATOM 1408 O O . SER A 1 187 ? -10.757 3.042 36.686 1.00 78.38 187 SER A O 1
ATOM 1410 N N . TRP A 1 188 ? -12.097 4.721 36.012 1.00 77.12 188 TRP A N 1
ATOM 1411 C CA . TRP A 1 188 ? -12.971 3.881 35.193 1.00 77.12 188 TRP A CA 1
ATOM 1412 C C . TRP A 1 188 ? -12.208 3.194 34.057 1.00 77.12 188 TRP A C 1
ATOM 1414 O O . TRP A 1 188 ? -12.320 1.987 33.859 1.00 77.12 188 TRP A O 1
ATOM 1424 N N . THR A 1 189 ? -11.375 3.945 33.336 1.00 78.62 189 THR A N 1
ATOM 1425 C CA . THR A 1 189 ? -10.561 3.416 32.232 1.00 78.62 189 THR A CA 1
ATOM 1426 C C . THR A 1 189 ? -9.532 2.405 32.734 1.00 78.62 189 THR A C 1
ATOM 1428 O O . THR A 1 189 ? -9.289 1.403 32.072 1.00 78.62 189 THR A O 1
ATOM 1431 N N . SER A 1 190 ? -8.965 2.598 33.924 1.00 79.44 190 SER A N 1
ATOM 1432 C CA . SER A 1 190 ? -8.031 1.635 34.524 1.00 79.44 190 SER A CA 1
ATOM 1433 C C . SER A 1 190 ? -8.723 0.336 34.944 1.00 79.44 190 SER A C 1
ATOM 1435 O O . SER A 1 190 ? -8.155 -0.748 34.803 1.00 79.44 190 SER A O 1
ATOM 1437 N N . ALA A 1 191 ? -9.950 0.437 35.460 1.00 75.31 191 ALA A N 1
ATOM 1438 C CA . ALA A 1 191 ? -10.715 -0.709 35.935 1.00 75.31 191 ALA A CA 1
ATOM 1439 C C . ALA A 1 191 ? -11.405 -1.488 34.803 1.00 75.31 191 ALA A C 1
ATOM 1441 O O . ALA A 1 191 ? -11.482 -2.711 34.893 1.00 75.31 191 ALA A O 1
ATOM 1442 N N . PHE A 1 192 ? -11.864 -0.806 33.747 1.00 73.88 192 PHE A N 1
ATOM 1443 C CA . PHE A 1 192 ? -12.748 -1.370 32.713 1.00 73.88 192 PHE A CA 1
ATOM 1444 C C . PHE A 1 192 ? -12.292 -1.106 31.273 1.00 73.88 192 PHE A C 1
ATOM 1446 O O . PHE A 1 192 ? -12.882 -1.636 30.336 1.00 73.88 192 PHE A O 1
ATOM 1453 N N . GLY A 1 193 ? -11.249 -0.304 31.062 1.00 73.94 193 GLY A N 1
ATOM 1454 C CA . GLY A 1 193 ? -10.676 -0.074 29.740 1.00 73.94 193 GLY A CA 1
ATOM 1455 C C . GLY A 1 193 ? -9.766 -1.222 29.307 1.00 73.94 193 GLY A C 1
ATOM 1456 O O . GLY A 1 193 ? -8.994 -1.756 30.103 1.00 73.94 193 GLY A O 1
ATOM 1457 N N . GLY A 1 194 ? -9.824 -1.573 28.025 1.00 72.38 194 GLY A N 1
ATOM 1458 C CA . GLY A 1 194 ? -8.960 -2.587 27.427 1.00 72.38 194 GLY A CA 1
ATOM 1459 C C . GLY A 1 194 ? -9.453 -4.031 27.589 1.00 72.38 194 GLY A C 1
ATOM 1460 O O . GLY A 1 194 ? -10.205 -4.385 28.494 1.00 72.38 194 GLY A O 1
ATOM 1461 N N . SER A 1 195 ? -8.983 -4.898 26.693 1.00 71.69 195 SER A N 1
ATOM 1462 C CA . SER A 1 195 ? -9.425 -6.290 26.571 1.00 71.69 195 SER A CA 1
ATOM 1463 C C . SER A 1 195 ? -9.108 -7.151 27.796 1.00 71.69 195 SER A C 1
ATOM 1465 O O . SER A 1 195 ? -9.778 -8.157 28.004 1.00 71.69 195 SER A O 1
ATOM 1467 N N . SER A 1 196 ? -8.106 -6.793 28.603 1.00 75.06 196 SER A N 1
ATOM 1468 C CA . SER A 1 196 ? -7.729 -7.524 29.823 1.00 75.06 196 SER A CA 1
ATOM 1469 C C . SER A 1 196 ? -8.694 -7.303 30.989 1.00 75.06 196 SER A C 1
ATOM 1471 O O . SER A 1 196 ? -8.714 -8.092 31.930 1.00 75.06 196 SER A O 1
ATOM 1473 N N . ASN A 1 197 ? -9.492 -6.237 30.933 1.00 73.38 197 ASN A N 1
ATOM 1474 C CA . ASN A 1 197 ? -10.480 -5.885 31.947 1.00 73.38 197 ASN A CA 1
ATOM 1475 C C . ASN A 1 197 ? -11.905 -6.325 31.559 1.00 73.38 197 ASN A C 1
ATOM 1477 O O . ASN A 1 197 ? -12.852 -6.106 32.318 1.00 73.38 197 ASN A O 1
ATOM 1481 N N . PHE A 1 198 ? -12.055 -6.971 30.397 1.00 65.56 198 PHE A N 1
ATOM 1482 C CA . PHE A 1 198 ? -13.308 -7.552 29.926 1.00 65.56 198 PHE A CA 1
ATOM 1483 C C . PHE A 1 198 ? -13.791 -8.610 30.934 1.00 65.56 198 PHE A C 1
ATOM 1485 O O . PHE A 1 198 ? -13.042 -9.524 31.276 1.00 65.56 198 PHE A O 1
ATOM 1492 N N . ASN A 1 199 ? -15.033 -8.481 31.414 1.00 65.25 199 ASN A N 1
ATOM 1493 C CA . ASN A 1 199 ? -15.669 -9.279 32.484 1.00 65.25 199 ASN A CA 1
ATOM 1494 C C . ASN A 1 199 ? -15.378 -8.874 33.940 1.00 65.25 199 ASN A C 1
ATOM 1496 O O . ASN A 1 199 ? -15.769 -9.600 34.857 1.00 65.25 199 ASN A O 1
ATOM 1500 N N . LYS A 1 200 ? -14.750 -7.723 34.202 1.00 71.81 200 LYS A N 1
ATOM 1501 C CA . LYS A 1 200 ? -14.736 -7.177 35.568 1.00 71.81 200 LYS A CA 1
ATOM 1502 C C . LYS A 1 200 ? -16.118 -6.648 35.954 1.00 71.81 200 LYS A C 1
ATOM 1504 O O . LYS A 1 200 ? -16.787 -5.992 35.160 1.00 71.81 200 LYS A O 1
ATOM 1509 N N . VAL A 1 201 ? -16.535 -6.922 37.189 1.00 66.56 201 VAL A N 1
ATOM 1510 C CA . VAL A 1 201 ? -17.805 -6.427 37.735 1.00 66.56 201 VAL A CA 1
ATOM 1511 C C . VAL A 1 201 ? -17.655 -4.948 38.086 1.00 66.56 201 VAL A C 1
ATOM 1513 O O . VAL A 1 201 ? -16.764 -4.582 38.852 1.00 66.56 201 VAL A O 1
ATOM 1516 N N . ALA A 1 202 ? -18.520 -4.103 37.523 1.00 69.06 202 ALA A N 1
ATOM 1517 C CA . ALA A 1 202 ? -18.563 -2.684 37.847 1.00 69.06 202 ALA A CA 1
ATOM 1518 C C . ALA A 1 202 ? -19.342 -2.448 39.143 1.00 69.06 202 ALA A C 1
ATOM 1520 O O . ALA A 1 202 ? -20.523 -2.778 39.230 1.00 69.06 202 ALA A O 1
ATOM 1521 N N . VAL A 1 203 ? -18.673 -1.863 40.137 1.00 67.50 203 VAL A N 1
ATOM 1522 C CA . VAL A 1 203 ? -19.307 -1.336 41.349 1.00 67.50 203 VAL A CA 1
ATOM 1523 C C . VAL A 1 203 ? -19.231 0.180 41.263 1.00 67.50 203 VAL A C 1
ATOM 1525 O O . VAL A 1 203 ? -18.146 0.741 41.123 1.00 67.50 203 VAL A O 1
ATOM 1528 N N . LEU A 1 204 ? -20.394 0.820 41.281 1.00 74.38 204 LEU A N 1
ATOM 1529 C CA . LEU A 1 204 ? -20.548 2.267 41.192 1.00 74.38 204 LEU A CA 1
ATOM 1530 C C . LEU A 1 204 ? -20.833 2.841 42.584 1.00 74.38 204 LEU A C 1
ATOM 1532 O O . LEU A 1 204 ? -21.491 2.185 43.393 1.00 74.38 204 LEU A O 1
ATOM 1536 N N . GLU A 1 205 ? -20.327 4.047 42.860 1.00 71.00 205 GLU A N 1
ATOM 1537 C CA . GLU A 1 205 ? -20.672 4.784 44.082 1.00 71.00 205 GLU A CA 1
ATOM 1538 C C . GLU A 1 205 ? -22.166 5.155 44.083 1.00 71.00 205 GLU A C 1
ATOM 1540 O O . GLU A 1 205 ? -22.833 5.149 43.043 1.00 71.00 205 GLU A O 1
ATOM 1545 N N . GLU A 1 206 ? -22.715 5.434 45.267 1.00 75.19 206 GLU A N 1
ATOM 1546 C CA . GLU A 1 206 ? -24.155 5.605 45.470 1.00 75.19 206 GLU A CA 1
ATOM 1547 C C . GLU A 1 206 ? -24.743 6.695 44.552 1.00 75.19 206 GLU A C 1
ATOM 1549 O O . GLU A 1 206 ? -24.366 7.862 44.617 1.00 75.19 206 GLU A O 1
ATOM 1554 N N . GLY A 1 207 ? -25.669 6.295 43.673 1.00 72.81 207 GLY A N 1
ATOM 1555 C CA . GLY A 1 207 ? -26.351 7.184 42.726 1.00 72.81 207 GLY A CA 1
ATOM 1556 C C . GLY A 1 207 ? -25.697 7.312 41.346 1.00 72.81 207 GLY A C 1
ATOM 1557 O O . GLY A 1 207 ? -26.344 7.823 40.432 1.00 72.81 207 GLY A O 1
ATOM 1558 N N . MET A 1 208 ? -24.474 6.815 41.147 1.00 77.38 208 MET A N 1
ATOM 1559 C CA . MET A 1 208 ? -23.827 6.844 39.833 1.00 77.38 208 MET A CA 1
ATOM 1560 C C . MET A 1 208 ? -24.467 5.849 38.859 1.00 77.38 208 MET A C 1
ATOM 1562 O O . MET A 1 208 ? -24.766 4.704 39.208 1.00 77.38 208 MET A O 1
ATOM 1566 N N . LYS A 1 209 ? -24.621 6.263 37.597 1.00 79.38 209 LYS A N 1
ATOM 1567 C CA . LYS A 1 209 ? -25.202 5.439 36.530 1.00 79.38 209 LYS A CA 1
ATOM 1568 C C . LYS A 1 209 ? -24.279 5.385 35.318 1.00 79.38 209 LYS A C 1
ATOM 1570 O O . LYS A 1 209 ? -23.785 6.406 34.851 1.00 79.38 209 LYS A O 1
ATOM 1575 N N . TYR A 1 210 ? -24.073 4.186 34.778 1.00 76.38 210 TYR A N 1
ATOM 1576 C CA . TYR A 1 210 ? -23.378 3.991 33.507 1.00 76.38 210 TYR A CA 1
ATOM 1577 C C . TYR A 1 210 ? -24.392 3.763 32.384 1.00 76.38 210 TYR A C 1
ATOM 1579 O O . TYR A 1 210 ? -25.121 2.769 32.388 1.00 76.38 210 TYR A O 1
ATOM 1587 N N . THR A 1 211 ? -24.422 4.676 31.415 1.00 78.44 211 THR A N 1
ATOM 1588 C CA . THR A 1 211 ? -25.245 4.560 30.208 1.00 78.44 211 THR A CA 1
ATOM 1589 C C . THR A 1 211 ? -24.334 4.163 29.037 1.00 78.44 211 THR A C 1
ATOM 1591 O O . THR A 1 211 ? -23.553 5.001 28.572 1.00 78.44 211 THR A O 1
ATOM 1594 N N . PRO A 1 212 ? -24.382 2.909 28.543 1.00 69.94 212 PRO A N 1
ATOM 1595 C CA . PRO A 1 212 ? -23.592 2.516 27.382 1.00 69.94 212 PRO A CA 1
ATOM 1596 C C . PRO A 1 212 ? -24.086 3.270 26.143 1.00 69.94 212 PRO A C 1
ATOM 1598 O O . PRO A 1 212 ? -25.283 3.292 25.852 1.00 69.94 212 PRO A O 1
ATOM 1601 N N . ILE A 1 213 ? -23.169 3.867 25.385 1.00 74.75 213 ILE A N 1
ATOM 1602 C CA . ILE A 1 213 ? -23.480 4.425 24.069 1.00 74.75 213 ILE A CA 1
ATOM 1603 C C . ILE A 1 213 ? -23.610 3.229 23.135 1.00 74.75 213 ILE A C 1
ATOM 1605 O O . ILE A 1 213 ? -22.609 2.646 22.743 1.00 74.75 213 ILE A O 1
ATOM 1609 N N . SER A 1 214 ? -24.829 2.818 22.792 1.00 65.69 214 SER A N 1
ATOM 1610 C CA . SER A 1 214 ? -25.025 1.733 21.827 1.00 65.69 214 SER A CA 1
ATOM 1611 C C . SER A 1 214 ? -24.265 2.024 20.531 1.00 65.69 214 SER A C 1
ATOM 1613 O O . SER A 1 214 ? -24.256 3.166 20.067 1.00 65.69 214 SER A O 1
ATOM 1615 N N . ILE A 1 215 ? -23.672 0.990 19.928 1.00 68.69 215 ILE A N 1
ATOM 1616 C CA . ILE A 1 215 ? -23.102 1.086 18.579 1.00 68.69 215 ILE A CA 1
ATOM 1617 C C . ILE A 1 215 ? -24.197 1.635 17.668 1.00 68.69 215 ILE A C 1
ATOM 1619 O O . ILE A 1 215 ? -25.287 1.059 17.610 1.00 68.69 215 ILE A O 1
ATOM 1623 N N . SER A 1 216 ? -23.935 2.756 16.996 1.00 67.69 216 SER A N 1
ATOM 1624 C CA . SER A 1 216 ? -24.934 3.297 16.081 1.00 67.69 216 SER A CA 1
ATOM 1625 C C . SER A 1 216 ? -25.159 2.296 14.937 1.00 67.69 216 SER A C 1
ATOM 1627 O O . SER A 1 216 ? -24.224 1.580 14.552 1.00 67.69 216 SER A O 1
ATOM 1629 N N . PRO A 1 217 ? -26.368 2.209 14.362 1.00 62.75 217 PRO A N 1
ATOM 1630 C CA . PRO A 1 217 ? -26.626 1.334 13.222 1.00 62.75 217 PRO A CA 1
ATOM 1631 C C . PRO A 1 217 ? -25.621 1.527 12.073 1.00 62.75 217 PRO A C 1
ATOM 1633 O O . PRO A 1 217 ? -25.231 0.543 11.446 1.00 62.75 217 PRO A O 1
ATOM 1636 N N . GLU A 1 218 ? -25.111 2.749 11.850 1.00 61.22 218 GLU A N 1
ATOM 1637 C CA . GLU A 1 218 ? -24.072 2.997 10.841 1.00 61.22 218 GLU A CA 1
ATOM 1638 C C . GLU A 1 218 ? -22.739 2.303 11.171 1.00 61.22 218 GLU A C 1
ATOM 1640 O O . GLU A 1 218 ? -22.084 1.764 10.280 1.00 61.22 218 GLU A O 1
ATOM 1645 N N . GLN A 1 219 ? -22.333 2.272 12.445 1.00 61.53 219 GLN A N 1
ATOM 1646 C CA . GLN A 1 219 ? -21.108 1.597 12.896 1.00 61.53 219 GLN A CA 1
ATOM 1647 C C . GLN A 1 219 ? -21.234 0.065 12.847 1.00 61.53 219 GLN A C 1
ATOM 1649 O O . GLN A 1 219 ? -20.278 -0.631 12.498 1.00 61.53 219 GLN A O 1
ATOM 1654 N N . ALA A 1 220 ? -22.420 -0.472 13.144 1.00 66.06 220 ALA A N 1
ATOM 1655 C CA . ALA A 1 220 ? -22.704 -1.899 12.994 1.00 66.06 220 ALA A CA 1
ATOM 1656 C C . ALA A 1 220 ? -22.703 -2.313 11.511 1.00 66.06 220 ALA A C 1
ATOM 1658 O O . ALA A 1 220 ? -22.094 -3.315 11.129 1.00 66.06 220 ALA A O 1
ATOM 1659 N N . GLN A 1 221 ? -23.304 -1.491 10.650 1.00 66.19 221 GLN A N 1
ATOM 1660 C CA . GLN A 1 221 ? -23.289 -1.703 9.206 1.00 66.19 221 GLN A CA 1
ATOM 1661 C C . GLN A 1 221 ? -21.875 -1.566 8.616 1.00 66.19 221 GLN A C 1
ATOM 1663 O O . GLN A 1 221 ? -21.527 -2.278 7.675 1.00 66.19 221 GLN A O 1
ATOM 1668 N N . PHE A 1 222 ? -21.019 -0.729 9.207 1.00 64.88 222 PHE A N 1
ATOM 1669 C CA . PHE A 1 222 ? -19.604 -0.621 8.848 1.00 64.88 222 PHE A CA 1
ATOM 1670 C C . PHE A 1 222 ? -18.815 -1.911 9.135 1.00 64.88 222 PHE A C 1
ATOM 1672 O O . PHE A 1 222 ? -18.052 -2.364 8.278 1.00 64.88 222 PHE A O 1
ATOM 1679 N N . LEU A 1 223 ? -19.041 -2.562 10.281 1.00 62.19 223 LEU A N 1
ATOM 1680 C CA . LEU A 1 223 ? -18.468 -3.883 10.580 1.00 62.19 223 LEU A CA 1
ATOM 1681 C C . LEU A 1 223 ? -18.878 -4.935 9.535 1.00 62.19 223 LEU A C 1
ATOM 1683 O O . LEU A 1 223 ? -18.030 -5.706 9.080 1.00 62.19 223 LEU A O 1
ATOM 1687 N N . GLU A 1 224 ? -20.133 -4.913 9.079 1.00 62.44 224 GLU A N 1
ATOM 1688 C CA . GLU A 1 224 ? -20.596 -5.778 7.983 1.00 62.44 224 GLU A CA 1
ATOM 1689 C C . GLU A 1 224 ? -19.978 -5.400 6.622 1.00 62.44 224 GLU A C 1
ATOM 1691 O O . GLU A 1 224 ? -19.634 -6.282 5.827 1.00 62.44 224 GLU A O 1
ATOM 1696 N N . THR A 1 225 ? -19.726 -4.110 6.352 1.00 63.81 225 THR A N 1
ATOM 1697 C CA . THR A 1 225 ? -19.090 -3.673 5.092 1.00 63.81 225 THR A CA 1
ATOM 1698 C C . THR A 1 225 ? -17.650 -4.168 4.914 1.00 63.81 225 THR A C 1
ATOM 1700 O O . THR A 1 225 ? -17.174 -4.245 3.778 1.00 63.81 225 THR A O 1
ATOM 1703 N N . ARG A 1 226 ? -16.974 -4.612 5.987 1.00 62.09 226 ARG A N 1
ATOM 1704 C CA . ARG A 1 226 ? -15.626 -5.210 5.918 1.00 62.09 226 ARG A CA 1
ATOM 1705 C C . ARG A 1 226 ? -15.562 -6.401 4.957 1.00 62.09 226 ARG A C 1
ATOM 1707 O O . ARG A 1 226 ? -14.577 -6.546 4.233 1.00 62.09 226 ARG A O 1
ATOM 1714 N N . LYS A 1 227 ? -16.617 -7.225 4.897 1.00 59.91 227 LYS A N 1
ATOM 1715 C CA . LYS A 1 227 ? -16.689 -8.375 3.974 1.00 59.91 227 LYS A CA 1
ATOM 1716 C C . LYS A 1 227 ? -16.678 -7.939 2.504 1.00 59.91 227 LYS A C 1
ATOM 1718 O O . LYS A 1 227 ? -16.134 -8.642 1.658 1.00 59.91 227 LYS A O 1
ATOM 1723 N N . PHE A 1 228 ? -17.240 -6.772 2.192 1.00 60.31 228 PHE A N 1
ATOM 1724 C CA . PHE A 1 228 ? -17.342 -6.266 0.822 1.00 60.31 228 PHE A CA 1
ATOM 1725 C C . PHE A 1 228 ? -16.084 -5.519 0.359 1.00 60.31 228 PHE A C 1
ATOM 1727 O O . PHE A 1 228 ? -15.746 -5.574 -0.822 1.00 60.31 228 PHE A O 1
ATOM 1734 N N . GLN A 1 229 ? -15.340 -4.881 1.267 1.00 59.62 229 GLN A N 1
ATOM 1735 C CA . GLN A 1 229 ? -14.153 -4.091 0.905 1.00 59.62 229 GLN A CA 1
ATOM 1736 C C . GLN A 1 229 ? -12.977 -4.926 0.387 1.00 59.62 229 GLN A C 1
ATOM 1738 O O . GLN A 1 229 ? -12.278 -4.493 -0.531 1.00 59.62 229 GLN A O 1
ATOM 1743 N N . ILE A 1 230 ? -12.780 -6.139 0.916 1.00 59.75 230 ILE A N 1
ATOM 1744 C CA . ILE A 1 230 ? -11.738 -7.060 0.429 1.00 59.75 230 ILE A CA 1
ATOM 1745 C C . ILE A 1 230 ? -11.954 -7.369 -1.062 1.00 59.75 230 ILE A C 1
ATOM 1747 O O . ILE A 1 230 ? -10.998 -7.400 -1.840 1.00 59.75 230 ILE A O 1
ATOM 1751 N N . ASN A 1 231 ? -13.216 -7.503 -1.479 1.00 59.66 231 ASN A N 1
ATOM 1752 C CA . ASN A 1 231 ? -13.568 -7.765 -2.871 1.00 59.66 231 ASN A CA 1
ATOM 1753 C C . ASN A 1 231 ? -13.300 -6.561 -3.784 1.00 59.66 231 ASN A C 1
ATOM 1755 O O . ASN A 1 231 ? -12.897 -6.757 -4.926 1.00 59.66 231 ASN A O 1
ATOM 1759 N N . GLU A 1 232 ? -13.465 -5.325 -3.309 1.00 59.38 232 GLU A N 1
ATOM 1760 C CA . GLU A 1 232 ? -13.184 -4.122 -4.108 1.00 59.38 232 GLU A CA 1
ATOM 1761 C C . GLU A 1 232 ? -11.676 -3.910 -4.343 1.00 59.38 232 GLU A C 1
ATOM 1763 O O . GLU A 1 232 ? -11.257 -3.581 -5.457 1.00 59.38 232 GLU A O 1
ATOM 1768 N N . ILE A 1 233 ? -10.830 -4.191 -3.342 1.00 61.50 233 ILE A N 1
ATOM 1769 C CA . ILE A 1 233 ? -9.364 -4.145 -3.505 1.00 61.50 233 ILE A CA 1
ATOM 1770 C C . ILE A 1 233 ? -8.899 -5.216 -4.499 1.00 61.50 233 ILE A C 1
ATOM 1772 O O . ILE A 1 233 ? -8.085 -4.924 -5.381 1.00 61.50 233 ILE A O 1
ATOM 1776 N N . ALA A 1 234 ? -9.448 -6.431 -4.401 1.00 57.88 234 ALA A N 1
ATOM 1777 C CA . ALA A 1 234 ? -9.172 -7.503 -5.352 1.00 57.88 234 ALA A CA 1
ATOM 1778 C C . ALA A 1 234 ? -9.640 -7.124 -6.771 1.00 57.88 234 ALA A C 1
ATOM 1780 O O . ALA A 1 234 ? -8.861 -7.201 -7.720 1.00 57.88 234 ALA A O 1
ATOM 1781 N N . ARG A 1 235 ? -10.861 -6.591 -6.926 1.00 57.84 235 ARG A N 1
ATOM 1782 C CA . ARG A 1 235 ? -11.416 -6.146 -8.221 1.00 57.84 235 ARG A CA 1
ATOM 1783 C C . ARG A 1 235 ? -10.587 -5.062 -8.902 1.00 57.84 235 ARG A C 1
ATOM 1785 O O . ARG A 1 235 ? -10.441 -5.106 -10.121 1.00 57.84 235 ARG A O 1
ATOM 1792 N N . SER A 1 236 ? -9.977 -4.142 -8.151 1.00 53.31 236 SER A N 1
ATOM 1793 C CA . SER A 1 236 ? -9.065 -3.141 -8.726 1.00 53.31 236 SER A CA 1
ATOM 1794 C C . SER A 1 236 ? -7.828 -3.759 -9.401 1.00 53.31 236 SER A C 1
ATOM 1796 O O . SER A 1 236 ? -7.200 -3.086 -10.221 1.00 53.31 236 SER A O 1
ATOM 1798 N N . LYS A 1 237 ? -7.449 -5.001 -9.066 1.00 48.19 237 LYS A N 1
ATOM 1799 C CA . LYS A 1 237 ? -6.264 -5.697 -9.609 1.00 48.19 237 LYS A CA 1
ATOM 1800 C C . LYS A 1 237 ? -6.602 -6.875 -10.514 1.00 48.19 237 LYS A C 1
ATOM 1802 O O . LYS A 1 237 ? -5.750 -7.327 -11.272 1.00 48.19 237 LYS A O 1
ATOM 1807 N N . GLN A 1 238 ? -7.824 -7.383 -10.432 1.00 44.31 238 GLN A N 1
ATOM 1808 C CA . GLN A 1 238 ? -8.174 -8.706 -10.917 1.00 44.31 238 GLN A CA 1
ATOM 1809 C C . GLN A 1 238 ? -9.141 -8.600 -12.097 1.00 44.31 238 GLN A C 1
ATOM 1811 O O . GLN A 1 238 ? -10.346 -8.787 -11.966 1.00 44.31 238 GLN A O 1
ATOM 1816 N N . LYS A 1 239 ? -8.600 -8.354 -13.294 1.00 35.28 239 LYS A N 1
ATOM 1817 C CA . LYS A 1 239 ? -9.312 -8.670 -14.545 1.00 35.28 239 LYS A CA 1
ATOM 1818 C C . LYS A 1 239 ? -9.067 -10.107 -15.038 1.00 35.28 239 LYS A C 1
ATOM 1820 O O . LYS A 1 239 ? -9.367 -10.388 -16.189 1.00 35.28 239 LYS A O 1
ATOM 1825 N N . SER A 1 240 ? -8.582 -11.033 -14.200 1.00 33.91 240 SER A N 1
ATOM 1826 C CA . SER A 1 240 ? -8.419 -12.455 -14.582 1.00 33.91 240 SER A CA 1
ATOM 1827 C C . SER A 1 240 ? -9.433 -13.426 -13.953 1.00 33.91 240 SER A C 1
ATOM 1829 O O . SER A 1 240 ? -9.351 -14.626 -14.190 1.00 33.91 240 SER A O 1
ATOM 1831 N N . GLY A 1 241 ? -10.424 -12.940 -13.194 1.00 36.12 241 GLY A N 1
ATOM 1832 C CA . GLY A 1 241 ? -11.460 -13.793 -12.583 1.00 36.12 241 GLY A CA 1
ATOM 1833 C C . GLY A 1 241 ? -12.623 -14.186 -13.507 1.00 36.12 241 GLY A C 1
ATOM 1834 O O . GLY A 1 241 ? -13.431 -15.027 -13.137 1.00 36.12 241 GLY A O 1
ATOM 1835 N N . TRP A 1 242 ? -12.723 -13.608 -14.708 1.00 30.83 242 TRP A N 1
ATOM 1836 C CA . TRP A 1 242 ? -13.827 -13.880 -15.644 1.00 30.83 242 TRP A CA 1
ATOM 1837 C C . TRP A 1 242 ? -13.669 -15.174 -16.466 1.00 30.83 242 TRP A C 1
ATOM 1839 O O . TRP A 1 242 ? -14.566 -15.497 -17.237 1.00 30.83 242 TRP A O 1
ATOM 1849 N N . LEU A 1 243 ? -12.565 -15.920 -16.317 1.00 31.72 243 LEU A N 1
ATOM 1850 C CA . LEU A 1 243 ? -12.284 -17.111 -17.137 1.00 31.72 243 LEU A CA 1
ATOM 1851 C C . LEU A 1 243 ? -12.555 -18.462 -16.465 1.00 31.72 243 LEU A C 1
ATOM 1853 O O . LEU A 1 243 ? -12.513 -19.475 -17.151 1.00 31.72 243 LEU A O 1
ATOM 1857 N N . HIS A 1 244 ? -12.887 -18.508 -15.175 1.00 32.62 244 HIS A N 1
ATOM 1858 C CA . HIS A 1 244 ? -13.303 -19.763 -14.541 1.00 32.62 244 HIS A CA 1
ATOM 1859 C C . HIS A 1 244 ? -14.805 -19.722 -14.307 1.00 32.62 244 HIS A C 1
ATOM 1861 O O . HIS A 1 244 ? -15.307 -19.303 -13.265 1.00 32.62 244 HIS A O 1
ATOM 1867 N N . GLY A 1 245 ? -15.507 -20.075 -15.385 1.00 30.23 245 GLY A N 1
ATOM 1868 C CA . GLY A 1 245 ? -16.936 -20.295 -15.395 1.00 30.23 245 GLY A CA 1
ATOM 1869 C C . GLY A 1 245 ? -17.343 -21.316 -14.342 1.00 30.23 245 GLY A C 1
ATOM 1870 O O . GLY A 1 245 ? -16.636 -22.280 -14.061 1.00 30.23 245 GLY A O 1
ATOM 1871 N N . ARG A 1 246 ? -18.524 -21.056 -13.789 1.00 32.84 246 ARG A N 1
ATOM 1872 C CA . ARG A 1 246 ? -19.363 -22.036 -13.116 1.00 32.84 246 ARG A CA 1
ATOM 1873 C C . ARG A 1 246 ? -19.391 -23.338 -13.926 1.00 32.84 246 ARG A C 1
ATOM 1875 O O . ARG A 1 246 ? -19.819 -23.318 -15.079 1.00 32.84 246 ARG A O 1
ATOM 1882 N N . SER A 1 247 ? -18.998 -24.429 -13.284 1.00 34.62 247 SER A N 1
ATOM 1883 C CA . SER A 1 247 ? -19.513 -25.779 -13.513 1.00 34.62 247 SER A CA 1
ATOM 1884 C C . SER A 1 247 ? -19.815 -26.373 -12.150 1.00 34.62 247 SER A C 1
ATOM 1886 O O . SER A 1 247 ? -18.874 -26.339 -11.323 1.00 34.62 247 SER A O 1
#